Protein AF-A0A4Y2NT61-F1 (afdb_monomer)

Foldseek 3Di:
DDDDDDDDDPPPDPPPLPPPDLVVLVVLQVVVVVVVDDDLVVSLVCCCVPVVDDSVSSVVVVVVSVVVCVVVCVVVVVPPPDDPPDDDDDDDDDDDDDDDDDDDDPPPPPDVVNVVVVPPPPWQDDLVVVLVVLLVCQLVDDLLAAALVRSLVPDDVVRGDSVCSVVSLLVCQVVVQWADQDRGIHGLPHLPDDDDDPLLVVLLVVQVVCAPVAAHNVRSCVVSVDPDSSNVVSSVSVCVVVQQWGADPVVSGIHGPD

Mean predicted aligned error: 17.33 Å

Solvent-accessible surface area (backbone atoms only — not comparable to full-atom values): 15924 Å² total; per-residue (Å²): 136,86,84,81,82,79,75,81,82,81,78,78,69,77,79,74,71,79,78,76,56,65,66,60,55,53,52,51,51,54,55,34,49,76,67,77,58,70,43,71,68,55,52,52,52,47,46,31,73,77,67,70,45,56,72,70,62,45,62,67,52,48,56,60,50,53,48,50,36,54,74,68,40,58,54,60,78,61,52,83,79,58,88,75,75,77,79,83,77,89,78,86,84,89,81,92,76,88,76,82,82,72,84,78,70,78,72,75,82,77,43,71,66,60,61,56,61,70,54,66,67,73,65,60,63,56,70,68,57,53,49,52,53,54,49,48,55,42,62,74,38,56,84,68,30,40,36,68,66,60,50,41,70,68,50,55,69,88,57,37,60,58,85,49,49,66,61,48,48,52,51,34,34,77,69,64,44,34,46,69,61,72,77,22,37,34,44,50,86,61,64,73,86,66,73,94,45,77,64,39,53,53,51,52,52,56,28,54,77,38,40,92,75,27,42,42,53,68,57,52,47,68,74,66,60,59,97,45,70,38,59,53,52,41,36,50,44,52,38,37,75,69,59,48,35,47,69,43,83,89,77,51,26,34,28,50,66,122

Nearest PDB structures (foldseek):
  1dpu-assembly1_A  TM=8.020E-01  e=1.931E-01  Homo sapiens
  1z1d-assembly1_A  TM=8.198E-01  e=2.711E-01  Homo sapiens
  1m8l-assembly1_A  TM=2.506E-01  e=4.101E+00  unclassified
  5zc2-assembly1_A  TM=2.448E-01  e=3.090E+00  Acinetobacter baumannii

InterPro domains:
  IPR005818 Linker histone H1/H5, domain H15 [PF00538] (24-78)
  IPR036388 Winged helix-like DNA-binding domain superfamily [G3DSA:1.10.10.10] (22-101)
  IPR036390 Winged helix DNA-binding domain superfamily [SSF46785] (24-89)

pLDDT: mean 75.8, std 19.94, range [31.86, 98.0]

Sequence (258 aa):
MDQNFASPAVATLPLQRPAINGHVVVQAILHLQKLNGCSVNKLKKYLASQHGIDGQALDVAIKPIMKMAMDRNILKKLGHTVKVTECKKNGNASRKVNTSKGPKGIHKKNCPSARKLKKIKKMKGSELRYRNELLSHLNGGDPEGSTKHMIKSKMDKKFFNPNEVDKALEILMNNGKVLQCGRRFVSVENPTRLLPTRKANNLKDILKEKGSMGASYKELKSAIRPKDEASLRGHLVYLYQLEFLTQRVADLRFYTLQ

Secondary structure (DSSP, 8-state):
---------------------HHHHHHHHHHHHHTT---HHHHHHHHHHHH---HHHHHHHHHHHHHHHHHTTHHHHHTTS------------------------GGGSS-HHHHHHTTS-PPSS-HHHHHHHHHHHHHTS-TT-EEHHHHHHHS-TTT--GGGHHHHHHHHHHTTSEEEETTEEEESSS-------HHHHHHHHHHHHHGGG-B-HHHHHHHH--SSHHHHHHHHHHHHHTTSEEE-TTT--EEE--

Radius of gyration: 27.78 Å; Cα contacts (8 Å, |Δi|>4): 213; chains: 1; bounding box: 75×77×87 Å

Structure (mmCIF, N/CA/C/O backbone):
data_AF-A0A4Y2NT61-F1
#
_entry.id   AF-A0A4Y2NT61-F1
#
loop_
_atom_site.group_PDB
_atom_site.id
_atom_site.type_symbol
_atom_site.label_atom_id
_atom_site.label_alt_id
_atom_site.label_comp_id
_atom_site.label_asym_id
_atom_site.label_entity_id
_atom_site.label_seq_id
_atom_site.pdbx_PDB_ins_code
_atom_site.Cartn_x
_atom_site.Cartn_y
_atom_site.Cartn_z
_atom_site.occupancy
_atom_site.B_iso_or_equiv
_atom_site.auth_seq_id
_atom_site.auth_comp_id
_atom_site.auth_asym_id
_atom_site.auth_atom_id
_atom_site.pdbx_PDB_model_num
ATOM 1 N N . MET A 1 1 ? 25.060 58.069 61.662 1.00 53.06 1 MET A N 1
ATOM 2 C CA . MET A 1 1 ? 24.654 56.650 61.654 1.00 53.06 1 MET A CA 1
ATOM 3 C C . MET A 1 1 ? 24.220 56.328 60.241 1.00 53.06 1 MET A C 1
ATOM 5 O O . MET A 1 1 ? 23.283 56.944 59.748 1.00 53.06 1 MET A O 1
ATOM 9 N N . ASP A 1 2 ? 24.998 55.477 59.586 1.00 48.44 2 ASP A N 1
ATOM 10 C CA . ASP A 1 2 ? 25.038 55.282 58.139 1.00 48.44 2 ASP A CA 1
ATOM 11 C C . ASP A 1 2 ? 23.841 54.489 57.598 1.00 48.44 2 ASP A C 1
ATOM 13 O O . ASP A 1 2 ? 23.501 53.413 58.094 1.00 48.44 2 ASP A O 1
ATOM 17 N N . GLN A 1 3 ? 23.203 55.027 56.556 1.00 62.38 3 GLN A N 1
ATOM 18 C CA . GLN A 1 3 ? 22.183 54.338 55.768 1.00 62.38 3 GLN A CA 1
ATOM 19 C C . GLN A 1 3 ? 22.867 53.424 54.745 1.00 62.38 3 GLN A C 1
ATOM 21 O O . GLN A 1 3 ? 23.319 53.867 53.691 1.00 62.38 3 GLN A O 1
ATOM 26 N N . ASN A 1 4 ? 22.927 52.130 55.052 1.00 57.34 4 ASN A N 1
ATOM 27 C CA . ASN A 1 4 ? 23.403 51.113 54.121 1.00 57.34 4 ASN A CA 1
ATOM 28 C C . ASN A 1 4 ? 22.305 50.765 53.103 1.00 57.34 4 ASN A C 1
ATOM 30 O O . ASN A 1 4 ? 21.357 50.040 53.408 1.00 57.34 4 ASN A O 1
ATOM 34 N N . PHE A 1 5 ? 22.462 51.262 51.874 1.00 53.12 5 PHE A N 1
ATOM 35 C CA . PHE A 1 5 ? 21.745 50.788 50.691 1.00 53.12 5 PHE A CA 1
ATOM 36 C C . PHE A 1 5 ? 22.238 49.379 50.325 1.00 53.12 5 PHE A C 1
ATOM 38 O O . PHE A 1 5 ? 23.265 49.205 49.668 1.00 53.12 5 PHE A O 1
ATOM 45 N N . ALA A 1 6 ? 21.502 48.355 50.753 1.00 53.81 6 ALA A N 1
ATOM 46 C CA . ALA A 1 6 ? 21.703 46.993 50.276 1.00 53.81 6 ALA A CA 1
ATOM 47 C C . ALA A 1 6 ? 21.229 46.893 48.815 1.00 53.81 6 ALA A C 1
ATOM 49 O O . ALA A 1 6 ? 20.047 47.057 48.513 1.00 53.81 6 ALA A O 1
ATOM 50 N N . SER A 1 7 ? 22.175 46.656 47.904 1.00 54.94 7 SER A N 1
ATOM 51 C CA . SER A 1 7 ? 21.910 46.434 46.479 1.00 54.94 7 SER A CA 1
ATOM 52 C C . SER A 1 7 ? 21.091 45.154 46.248 1.00 54.94 7 SER A C 1
ATOM 54 O O . SER A 1 7 ? 21.242 44.188 47.001 1.00 54.94 7 SER A O 1
ATOM 56 N N . PRO A 1 8 ? 20.240 45.109 45.206 1.00 54.50 8 PRO A N 1
ATOM 57 C CA . PRO A 1 8 ? 19.359 43.978 44.961 1.00 54.50 8 PRO A CA 1
ATOM 58 C C . PRO A 1 8 ? 20.168 42.749 44.541 1.00 54.50 8 PRO A C 1
ATOM 60 O O . PRO A 1 8 ? 21.008 42.807 43.642 1.00 54.50 8 PRO A O 1
ATOM 63 N N . ALA A 1 9 ? 19.883 41.620 45.188 1.00 53.75 9 ALA A N 1
ATOM 64 C CA . ALA A 1 9 ? 20.391 40.320 44.792 1.00 53.75 9 ALA A CA 1
ATOM 65 C C . ALA A 1 9 ? 19.981 40.034 43.337 1.00 53.75 9 ALA A C 1
ATOM 67 O O . ALA A 1 9 ? 18.797 39.902 43.023 1.00 53.75 9 ALA A O 1
ATOM 68 N N . VAL A 1 10 ? 20.968 39.946 42.444 1.00 50.12 10 VAL A N 1
ATOM 69 C CA . VAL A 1 10 ? 20.779 39.487 41.067 1.00 50.12 10 VAL A CA 1
ATOM 70 C C . VAL A 1 10 ? 20.369 38.018 41.131 1.00 50.12 10 VAL A C 1
ATOM 72 O O . VAL A 1 10 ? 21.202 37.128 41.304 1.00 50.12 10 VAL A O 1
ATOM 75 N N . ALA A 1 11 ? 19.064 37.768 41.028 1.00 48.00 11 ALA A N 1
ATOM 76 C CA . ALA A 1 11 ? 18.511 36.436 40.869 1.00 48.00 11 ALA A CA 1
ATOM 77 C C . ALA A 1 11 ? 19.036 35.850 39.551 1.00 48.00 11 ALA A C 1
ATOM 79 O O . ALA A 1 11 ? 18.562 36.175 38.462 1.00 48.00 11 ALA A O 1
ATOM 80 N N . THR A 1 12 ? 20.049 34.993 39.645 1.00 47.88 12 THR A N 1
ATOM 81 C CA . THR A 1 12 ? 20.491 34.147 38.538 1.00 47.88 12 THR A CA 1
ATOM 82 C C . THR A 1 12 ? 19.394 33.119 38.285 1.00 47.88 12 THR A C 1
ATOM 84 O O . THR A 1 12 ? 19.364 32.043 38.877 1.00 47.88 12 THR A O 1
ATOM 87 N N . LEU A 1 13 ? 18.443 33.484 37.420 1.00 43.81 13 LEU A N 1
ATOM 88 C CA . LEU A 1 13 ? 17.476 32.551 36.853 1.00 43.81 13 LEU A CA 1
ATOM 89 C C . LEU A 1 13 ? 18.260 31.361 36.280 1.00 43.81 13 LEU A C 1
ATOM 91 O O . LEU A 1 13 ? 19.188 31.586 35.494 1.00 43.81 13 LEU A O 1
ATOM 95 N N . PRO A 1 14 ? 17.939 30.108 36.656 1.00 45.78 14 PRO A N 1
ATOM 96 C CA . PRO A 1 14 ? 18.579 28.954 36.050 1.00 45.78 14 PRO A CA 1
ATOM 97 C C . PRO A 1 14 ? 18.349 29.056 34.548 1.00 45.78 14 PRO A C 1
ATOM 99 O O . PRO A 1 14 ? 17.204 29.065 34.098 1.00 45.78 14 PRO A O 1
ATOM 102 N N . LEU A 1 15 ? 19.445 29.195 33.794 1.00 47.06 15 LEU A N 1
ATOM 103 C CA . LEU A 1 15 ? 19.442 29.296 32.342 1.00 47.06 15 LEU A CA 1
ATOM 104 C C . LEU A 1 15 ? 18.662 28.094 31.807 1.00 47.06 15 LEU A C 1
ATOM 106 O O . LEU A 1 15 ? 19.162 26.965 31.800 1.00 47.06 15 LEU A O 1
ATOM 110 N N . GLN A 1 16 ? 17.398 28.332 31.462 1.00 49.56 16 GLN A N 1
ATOM 111 C CA . GLN A 1 16 ? 16.455 27.304 31.069 1.00 49.56 16 GLN A CA 1
ATOM 112 C C . GLN A 1 16 ? 16.981 26.760 29.746 1.00 49.56 16 GLN A C 1
ATOM 114 O O . GLN A 1 16 ? 16.853 27.398 28.703 1.00 49.56 16 GLN A O 1
ATOM 119 N N . ARG A 1 17 ? 17.700 25.631 29.807 1.00 52.44 17 ARG A N 1
ATOM 120 C CA . ARG A 1 17 ? 18.291 25.025 28.615 1.00 52.44 17 ARG A CA 1
ATOM 121 C C . ARG A 1 17 ? 17.144 24.804 27.635 1.00 52.44 17 ARG A C 1
ATOM 123 O O . ARG A 1 17 ? 16.203 24.102 28.013 1.00 52.44 17 ARG A O 1
ATOM 130 N N . PRO A 1 18 ? 17.183 25.387 26.425 1.00 56.19 18 PRO A N 1
ATOM 131 C CA . PRO A 1 18 ? 16.130 25.167 25.453 1.00 56.19 18 PRO A CA 1
ATOM 132 C C . PRO A 1 18 ? 16.019 23.660 25.239 1.00 56.19 18 PRO A C 1
ATOM 134 O O . PRO A 1 18 ? 16.966 23.003 24.800 1.00 56.19 18 PRO A O 1
ATOM 137 N N . ALA A 1 19 ? 14.882 23.095 25.644 1.00 60.25 19 ALA A N 1
ATOM 138 C CA . ALA A 1 19 ? 14.598 21.688 25.457 1.00 60.25 19 ALA A CA 1
ATOM 139 C C . ALA A 1 19 ? 14.403 21.476 23.956 1.00 60.25 19 ALA A C 1
ATOM 141 O O . ALA A 1 19 ? 13.328 21.712 23.406 1.00 60.25 19 ALA A O 1
ATOM 142 N N . ILE A 1 20 ? 15.481 21.099 23.269 1.00 65.69 20 ILE A N 1
ATOM 143 C CA . ILE A 1 20 ? 15.435 20.804 21.842 1.00 65.69 20 ILE A CA 1
ATOM 144 C C . ILE A 1 20 ? 14.533 19.585 21.678 1.00 65.69 20 ILE A C 1
ATOM 146 O O . ILE A 1 20 ? 14.900 18.463 22.033 1.00 65.69 20 ILE A O 1
ATOM 150 N N . ASN A 1 21 ? 13.330 19.816 21.155 1.00 74.44 21 ASN A N 1
ATOM 151 C CA . ASN A 1 21 ? 12.381 18.754 20.882 1.00 74.44 21 ASN A CA 1
ATOM 152 C C . ASN A 1 21 ? 13.001 17.792 19.857 1.00 74.44 21 ASN A C 1
ATOM 154 O O . ASN A 1 21 ? 13.226 18.156 18.700 1.00 74.44 21 ASN A O 1
ATOM 158 N N . GLY A 1 22 ? 13.275 16.555 20.282 1.00 67.50 22 GLY A N 1
ATOM 159 C CA . GLY A 1 22 ? 13.883 15.532 19.432 1.00 67.50 22 GLY A CA 1
ATOM 160 C C . GLY A 1 22 ? 13.115 15.299 18.125 1.00 67.50 22 GLY A C 1
ATOM 161 O O . GLY A 1 22 ? 13.735 14.989 17.110 1.00 67.50 22 GLY A O 1
ATOM 162 N N . HIS A 1 23 ? 11.797 15.533 18.113 1.00 70.06 23 HIS A N 1
ATOM 163 C CA . HIS A 1 23 ? 10.962 15.453 16.914 1.00 70.06 23 HIS A CA 1
ATOM 164 C C . HIS A 1 23 ? 11.382 16.464 15.834 1.00 70.06 23 HIS A C 1
ATOM 166 O O . HIS A 1 23 ? 11.524 16.100 14.667 1.00 70.06 23 HIS A O 1
ATOM 172 N N . VAL A 1 24 ? 11.659 17.714 16.224 1.00 71.56 24 VAL A N 1
ATOM 173 C CA . VAL A 1 24 ? 12.092 18.785 15.307 1.00 71.56 24 VAL A CA 1
ATOM 174 C C . VAL A 1 24 ? 13.420 18.417 14.646 1.00 71.56 24 VAL A C 1
ATOM 176 O O . VAL A 1 24 ? 13.603 18.596 13.442 1.00 71.56 24 VAL A O 1
ATOM 179 N N . VAL A 1 25 ? 14.336 17.818 15.410 1.00 69.31 25 VAL A N 1
ATOM 180 C CA . VAL A 1 25 ? 15.644 17.407 14.888 1.00 69.31 25 VAL A CA 1
ATOM 181 C C . VAL A 1 25 ? 15.518 16.229 13.921 1.00 69.31 25 VAL A C 1
ATOM 183 O O . VAL A 1 25 ? 16.159 16.232 12.870 1.00 69.31 25 VAL A O 1
ATOM 186 N N . VAL A 1 26 ? 14.666 15.243 14.218 1.00 72.00 26 VAL A N 1
ATOM 187 C CA . VAL A 1 26 ? 14.397 14.119 13.304 1.00 72.00 26 VAL A CA 1
ATOM 188 C C . VAL A 1 26 ? 13.763 14.611 11.999 1.00 72.00 26 VAL A C 1
ATOM 190 O O . VAL A 1 26 ? 14.198 14.211 10.917 1.00 72.00 26 VAL A O 1
ATOM 193 N N . GLN A 1 27 ? 12.799 15.530 12.078 1.00 76.75 27 GLN A N 1
ATOM 194 C CA . GLN A 1 27 ? 12.153 16.127 10.909 1.00 76.75 27 GLN A CA 1
ATOM 195 C C . GLN A 1 27 ? 13.151 16.914 10.041 1.00 76.75 27 GLN A C 1
ATOM 197 O O . GLN A 1 27 ? 13.150 16.770 8.817 1.00 76.75 27 GLN A O 1
ATOM 202 N N . ALA A 1 28 ? 14.062 17.672 10.659 1.00 70.44 28 ALA A N 1
ATOM 203 C CA . ALA A 1 28 ? 15.128 18.386 9.958 1.00 70.44 28 ALA A CA 1
ATOM 204 C C . ALA A 1 28 ? 16.127 17.439 9.266 1.00 70.44 28 ALA A C 1
ATOM 206 O O . ALA A 1 28 ? 16.540 17.694 8.132 1.00 70.44 28 ALA A O 1
ATOM 207 N N . ILE A 1 29 ? 16.483 16.316 9.905 1.00 70.62 29 ILE A N 1
ATOM 208 C CA . ILE A 1 29 ? 17.337 15.280 9.301 1.00 70.62 29 ILE A CA 1
ATOM 209 C C . ILE A 1 29 ? 16.659 14.687 8.058 1.00 70.62 29 ILE A C 1
ATOM 211 O O . ILE A 1 29 ? 17.294 14.601 7.005 1.00 70.62 29 ILE A O 1
ATOM 215 N N . LEU A 1 30 ? 15.370 14.341 8.141 1.00 73.56 30 LEU A N 1
ATOM 216 C CA . LEU A 1 30 ? 14.606 13.828 6.997 1.00 73.56 30 LEU A CA 1
ATOM 217 C C . LEU A 1 30 ? 14.520 14.856 5.860 1.00 73.56 30 LEU A C 1
ATOM 219 O O . LEU A 1 30 ? 14.685 14.505 4.689 1.00 73.56 30 LEU A O 1
ATOM 223 N N . HIS A 1 31 ? 14.306 16.130 6.192 1.00 71.00 31 HIS A N 1
ATOM 224 C CA . HIS A 1 31 ? 14.244 17.214 5.214 1.00 71.00 31 HIS A CA 1
ATOM 225 C C . HIS A 1 31 ? 15.575 17.391 4.461 1.00 71.00 31 HIS A C 1
ATOM 227 O O . HIS A 1 31 ? 15.599 17.457 3.235 1.00 71.00 31 HIS A O 1
ATOM 233 N N . LEU A 1 32 ? 16.708 17.385 5.165 1.00 66.50 32 LEU A N 1
ATOM 234 C CA . LEU A 1 32 ? 18.031 17.564 4.550 1.00 66.50 32 LEU A CA 1
ATOM 235 C C . LEU A 1 32 ? 18.526 16.338 3.783 1.00 66.50 32 LEU A C 1
ATOM 237 O O . LEU A 1 32 ? 19.313 16.470 2.844 1.00 66.50 32 LEU A O 1
ATOM 241 N N . GLN A 1 33 ? 18.061 15.145 4.146 1.00 65.38 33 GLN A N 1
ATOM 242 C CA . GLN A 1 33 ? 18.321 13.931 3.376 1.00 65.38 33 GLN A CA 1
ATOM 243 C C . GLN A 1 33 ? 17.589 13.932 2.031 1.00 65.38 33 GLN A C 1
ATOM 245 O O . GLN A 1 33 ? 18.189 13.530 1.036 1.00 65.38 33 GLN A O 1
ATOM 250 N N . LYS A 1 34 ? 16.356 14.463 1.959 1.00 69.50 34 LYS A N 1
ATOM 251 C CA . LYS A 1 34 ? 15.656 14.692 0.676 1.00 69.50 34 LYS A CA 1
ATOM 252 C C . LYS A 1 34 ? 16.440 15.622 -0.259 1.00 69.50 34 LYS A C 1
ATOM 254 O O . LYS A 1 34 ? 16.324 15.502 -1.473 1.00 69.50 34 LYS A O 1
ATOM 259 N N . LEU A 1 35 ? 17.278 16.498 0.299 1.00 57.00 35 LEU A N 1
ATOM 260 C CA . LEU A 1 35 ? 18.144 17.426 -0.436 1.00 57.00 35 LEU A CA 1
ATOM 261 C C . LEU A 1 35 ? 19.516 16.824 -0.819 1.00 57.00 35 LEU A C 1
ATOM 263 O O . LEU A 1 35 ? 20.432 17.564 -1.175 1.00 57.00 35 LEU A O 1
ATOM 267 N N . ASN A 1 36 ? 19.676 15.492 -0.759 1.00 56.62 36 ASN A N 1
ATOM 268 C CA . ASN A 1 36 ? 20.867 14.740 -1.193 1.00 56.62 36 ASN A CA 1
ATOM 269 C C . ASN A 1 36 ? 22.202 15.190 -0.562 1.00 56.62 36 ASN A C 1
ATOM 271 O O . ASN A 1 36 ? 23.273 14.988 -1.134 1.00 56.62 36 ASN A O 1
ATOM 275 N N . GLY A 1 37 ? 22.180 15.776 0.637 1.00 55.00 37 GLY A N 1
ATOM 276 C CA . GLY A 1 37 ? 23.406 16.258 1.266 1.00 55.00 37 GLY A CA 1
ATOM 277 C C . GLY A 1 37 ? 23.213 16.685 2.708 1.00 55.00 37 GLY A C 1
ATOM 278 O O . GLY A 1 37 ? 23.288 17.874 3.014 1.00 55.00 37 GLY A O 1
ATOM 279 N N . CYS A 1 38 ? 23.008 15.722 3.605 1.00 66.06 38 CYS A N 1
ATOM 280 C CA . CYS A 1 38 ? 22.966 15.992 5.038 1.00 66.06 38 CYS A CA 1
ATOM 281 C C . CYS A 1 38 ? 24.395 16.065 5.601 1.00 66.06 38 CYS A C 1
ATOM 283 O O . CYS A 1 38 ? 24.907 15.096 6.157 1.00 66.06 38 CYS A O 1
ATOM 285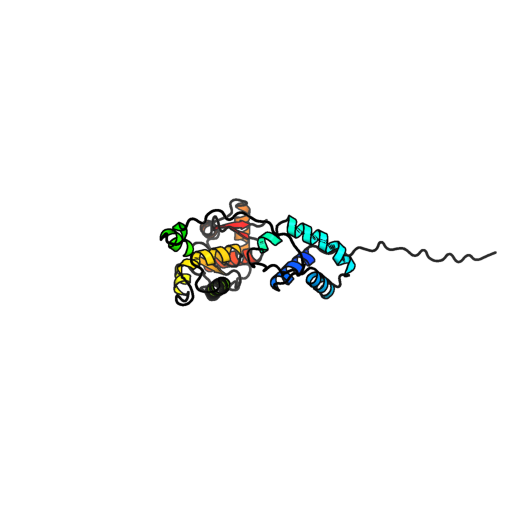 N N . SER A 1 39 ? 25.062 17.211 5.441 1.00 77.31 39 SER A N 1
ATOM 286 C CA . SER A 1 39 ? 26.241 17.522 6.255 1.00 77.31 39 SER A CA 1
ATOM 287 C C . SER A 1 39 ? 25.799 18.135 7.583 1.00 77.31 39 SER A C 1
ATOM 289 O O . SER A 1 39 ? 24.815 18.875 7.638 1.00 77.31 39 SER A O 1
ATOM 291 N N . VAL A 1 40 ? 26.549 17.867 8.654 1.00 74.44 40 VAL A N 1
ATOM 292 C CA . VAL A 1 40 ? 26.298 18.438 9.989 1.00 74.44 40 VAL A CA 1
ATOM 293 C C . VAL A 1 40 ? 26.190 19.964 9.929 1.00 74.44 40 VAL A C 1
ATOM 295 O O . VAL A 1 40 ? 25.307 20.549 10.545 1.00 74.44 40 VAL A O 1
ATOM 298 N N . ASN A 1 41 ? 27.015 20.609 9.101 1.00 80.94 41 ASN A N 1
ATOM 299 C CA . ASN A 1 41 ? 27.005 22.063 8.936 1.00 80.94 41 ASN A CA 1
ATOM 300 C C . ASN A 1 41 ? 25.721 22.577 8.266 1.00 80.94 41 ASN A C 1
ATOM 302 O O . ASN A 1 41 ? 25.232 23.643 8.631 1.00 80.94 41 ASN A O 1
ATOM 306 N N . LYS A 1 42 ? 25.149 21.832 7.309 1.00 80.81 42 LYS A N 1
ATOM 307 C CA . LYS A 1 42 ? 23.862 22.189 6.689 1.00 80.81 42 LYS A CA 1
ATOM 308 C C . LYS A 1 42 ? 22.696 21.996 7.661 1.00 80.81 42 LYS A C 1
ATOM 310 O O . LYS A 1 42 ? 21.806 22.837 7.685 1.00 80.81 42 LYS A O 1
ATOM 315 N N . LEU A 1 43 ? 22.739 20.954 8.498 1.00 79.31 43 LEU A N 1
ATOM 316 C CA . LEU A 1 43 ? 21.754 20.735 9.565 1.00 79.31 43 LEU A CA 1
ATOM 317 C C . LEU A 1 43 ? 21.789 21.837 10.619 1.00 79.31 43 LEU A C 1
ATOM 319 O O . LEU A 1 43 ? 20.740 22.385 10.944 1.00 79.31 43 LEU A O 1
ATOM 323 N N . LYS A 1 44 ? 22.984 22.218 11.079 1.00 82.50 44 LYS A N 1
ATOM 324 C CA . LYS A 1 44 ? 23.170 23.346 12.001 1.00 82.50 44 LYS A CA 1
ATOM 325 C C . LYS A 1 44 ? 22.581 24.635 11.433 1.00 82.50 44 LYS A C 1
ATOM 327 O O . LYS A 1 44 ? 21.761 25.262 12.088 1.00 82.50 44 LYS A O 1
ATOM 332 N N . LYS A 1 45 ? 22.936 24.986 10.188 1.00 84.12 45 LYS A N 1
ATOM 333 C CA . LYS A 1 45 ? 22.405 26.184 9.516 1.00 84.12 45 LYS A CA 1
ATOM 334 C C . LYS A 1 45 ? 20.885 26.143 9.370 1.00 84.12 45 LYS A C 1
ATOM 336 O O . LYS A 1 45 ? 20.238 27.145 9.641 1.00 84.12 45 LYS A O 1
ATOM 341 N N . TYR A 1 46 ? 20.320 24.999 8.980 1.00 81.88 46 TYR A N 1
ATOM 342 C CA . TYR A 1 46 ? 18.873 24.841 8.840 1.00 81.88 46 TYR A CA 1
ATOM 343 C C . TYR A 1 46 ? 18.159 25.037 10.179 1.00 81.88 46 TYR A C 1
ATOM 345 O O . TYR A 1 46 ? 17.269 25.875 10.265 1.00 81.88 46 TYR A O 1
ATOM 353 N N . LEU A 1 47 ? 18.593 24.337 11.231 1.00 81.31 47 LEU A N 1
AT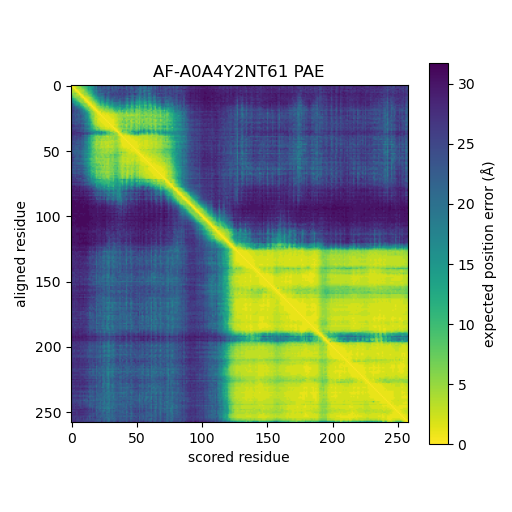OM 354 C CA . LEU A 1 47 ? 17.980 24.427 12.557 1.00 81.31 47 LEU A CA 1
ATOM 355 C C . LEU A 1 47 ? 18.120 25.823 13.174 1.00 81.31 47 LEU A C 1
ATOM 357 O O . LEU A 1 47 ? 17.151 26.336 13.727 1.00 81.31 47 LEU A O 1
ATOM 361 N N . ALA A 1 48 ? 19.281 26.462 13.015 1.00 83.50 48 ALA A N 1
ATOM 362 C CA . ALA A 1 48 ? 19.476 27.845 13.435 1.00 83.50 48 ALA A CA 1
ATOM 363 C C . ALA A 1 48 ? 18.545 28.801 12.667 1.00 83.50 48 ALA A C 1
ATOM 365 O O . ALA A 1 48 ? 17.883 29.632 13.276 1.00 83.50 48 ALA A O 1
ATOM 366 N N . SER A 1 49 ? 18.429 28.644 11.341 1.00 83.75 49 SER A N 1
ATOM 367 C CA . SER A 1 49 ? 17.599 29.524 10.503 1.00 83.75 49 SER A CA 1
ATOM 368 C C . SER A 1 49 ? 16.090 29.340 10.690 1.00 83.75 49 SER A C 1
ATOM 370 O O . SER A 1 49 ? 15.351 30.311 10.606 1.00 83.75 49 SER A O 1
ATOM 372 N N . GLN A 1 50 ? 15.623 28.107 10.911 1.00 81.25 50 GLN A N 1
ATOM 373 C CA . GLN A 1 50 ? 14.192 27.777 10.948 1.00 81.25 50 GLN A CA 1
ATOM 374 C C . GLN A 1 50 ? 13.610 27.810 12.357 1.00 81.25 50 GLN A C 1
ATOM 376 O O . GLN A 1 50 ? 12.419 28.049 12.524 1.00 81.25 50 GLN A O 1
ATOM 381 N N . HIS A 1 51 ? 14.434 27.538 13.367 1.00 79.19 51 HIS A N 1
ATOM 382 C CA . HIS A 1 51 ? 13.972 27.389 14.745 1.00 79.19 51 HIS A CA 1
ATOM 383 C C . HIS A 1 51 ? 14.669 28.345 15.713 1.00 79.19 51 HIS A C 1
ATOM 385 O O . HIS A 1 51 ? 14.419 28.263 16.911 1.00 79.19 51 HIS A O 1
ATOM 391 N N . GLY A 1 52 ? 15.549 29.227 15.221 1.00 83.94 52 GLY A N 1
ATOM 392 C CA . GLY A 1 52 ? 16.254 30.207 16.050 1.00 83.94 52 GLY A CA 1
ATOM 393 C C . GLY A 1 52 ? 17.151 29.579 17.119 1.00 83.94 52 GLY A C 1
ATOM 394 O O . GLY A 1 52 ? 17.439 30.220 18.124 1.00 83.94 52 GLY A O 1
ATOM 395 N N . ILE A 1 53 ? 17.554 28.313 16.950 1.00 82.00 53 ILE A N 1
ATOM 396 C CA . ILE A 1 53 ? 18.354 27.610 17.957 1.00 82.00 53 ILE A CA 1
ATOM 397 C C . ILE A 1 53 ? 19.801 28.090 17.857 1.00 82.00 53 ILE A C 1
ATOM 399 O O . ILE A 1 53 ? 20.394 28.073 16.776 1.00 82.00 53 ILE A O 1
ATOM 403 N N . ASP A 1 54 ? 20.372 28.464 19.000 1.00 85.06 54 ASP A N 1
ATOM 404 C CA . ASP A 1 54 ? 21.771 28.857 19.103 1.00 85.06 54 ASP A CA 1
ATOM 405 C C . ASP A 1 54 ? 22.725 27.765 18.575 1.00 85.06 54 ASP A C 1
ATOM 407 O O . ASP A 1 54 ? 22.555 26.562 18.809 1.00 85.06 54 ASP A O 1
ATOM 411 N N . GLY A 1 55 ? 23.758 28.203 17.853 1.00 80.69 55 GLY A N 1
ATOM 412 C CA . GLY A 1 55 ? 24.732 27.317 17.223 1.00 80.69 55 GLY A CA 1
ATOM 413 C C . GLY A 1 55 ? 25.529 26.491 18.234 1.00 80.69 55 GLY A C 1
ATOM 414 O O . GLY A 1 55 ? 25.800 25.320 17.970 1.00 80.69 55 GLY A O 1
ATOM 415 N N . GLN A 1 56 ? 25.863 27.048 19.403 1.00 81.31 56 GLN A N 1
ATOM 416 C CA . GLN A 1 56 ? 26.601 26.314 20.436 1.00 81.31 56 GLN A CA 1
ATOM 417 C C . GLN A 1 56 ? 25.711 25.271 21.119 1.00 81.31 56 GLN A C 1
ATOM 419 O O . GLN A 1 56 ? 26.147 24.140 21.346 1.00 81.31 56 GLN A O 1
ATOM 424 N N . ALA A 1 57 ? 24.439 25.598 21.369 1.00 80.25 57 ALA A N 1
ATOM 425 C CA . ALA A 1 57 ? 23.457 24.635 21.871 1.00 80.25 57 ALA A CA 1
ATOM 426 C C . ALA A 1 57 ? 23.260 23.450 20.902 1.00 80.25 57 ALA A C 1
ATOM 428 O O . ALA A 1 57 ? 23.172 22.291 21.327 1.00 80.25 57 ALA A O 1
ATOM 429 N N . LEU A 1 58 ? 23.258 23.716 19.591 1.00 81.00 58 LEU A N 1
ATOM 430 C CA . LEU A 1 58 ? 23.194 22.681 18.557 1.00 81.00 58 LEU A CA 1
ATOM 431 C C . LEU A 1 58 ? 24.424 21.766 18.559 1.00 81.00 58 LEU A C 1
ATOM 433 O O . LEU A 1 58 ? 24.276 20.562 18.354 1.00 81.00 58 LEU A O 1
ATOM 437 N N . ASP A 1 59 ? 25.623 22.281 18.821 1.00 79.81 59 ASP A N 1
ATOM 438 C CA . ASP A 1 59 ? 26.853 21.477 18.837 1.00 79.81 59 ASP A CA 1
ATOM 439 C C . ASP A 1 59 ? 26.840 20.408 19.933 1.00 79.81 59 ASP A C 1
ATOM 441 O O . ASP A 1 59 ? 27.254 19.266 19.699 1.00 79.81 59 ASP A O 1
ATOM 445 N N . VAL A 1 60 ? 26.286 20.751 21.096 1.00 80.50 60 VAL A N 1
ATOM 446 C CA . VAL A 1 60 ? 26.135 19.825 22.223 1.00 80.50 60 VAL A CA 1
ATOM 447 C C . VAL A 1 60 ? 25.033 18.796 21.950 1.00 80.50 60 VAL A C 1
ATOM 449 O O . VAL A 1 60 ? 25.199 17.618 22.270 1.00 80.50 60 VAL A O 1
ATOM 452 N N . ALA A 1 61 ? 23.929 19.201 21.316 1.00 76.38 61 ALA A N 1
ATOM 453 C CA . ALA A 1 61 ? 22.760 18.344 21.105 1.00 76.38 61 ALA A CA 1
ATOM 454 C C . ALA A 1 61 ? 22.851 17.433 19.866 1.00 76.38 61 ALA A C 1
ATOM 456 O O . ALA A 1 61 ? 22.371 16.297 19.890 1.00 76.38 61 ALA A O 1
ATOM 457 N N . ILE A 1 62 ? 23.485 17.882 18.779 1.00 78.25 62 ILE A N 1
ATOM 458 C CA . ILE A 1 62 ? 23.541 17.134 17.512 1.00 78.25 62 ILE A CA 1
ATOM 459 C C . ILE A 1 62 ? 24.348 15.843 17.658 1.00 78.25 62 ILE A C 1
ATOM 461 O O . ILE A 1 62 ? 23.974 14.821 17.080 1.00 78.25 62 ILE A O 1
ATOM 465 N N . LYS A 1 63 ? 25.439 15.853 18.432 1.00 78.06 63 LYS A N 1
ATOM 466 C CA . LYS A 1 63 ? 26.327 14.688 18.566 1.00 78.06 63 LYS A CA 1
ATOM 467 C C . LYS A 1 63 ? 25.615 13.478 19.210 1.00 78.06 63 LYS A C 1
ATOM 469 O O . LYS A 1 63 ? 25.652 12.406 18.600 1.00 78.06 63 LYS A O 1
ATOM 474 N N . PRO A 1 64 ? 24.910 13.608 20.354 1.00 76.62 64 PRO A N 1
ATOM 475 C CA . PRO A 1 64 ? 24.062 12.542 20.895 1.00 76.62 64 PRO A CA 1
ATOM 476 C C . PRO A 1 64 ? 22.953 12.092 19.938 1.00 76.62 64 PRO A C 1
ATOM 478 O O . PRO A 1 64 ? 22.702 10.896 19.821 1.00 76.62 64 PRO A O 1
ATOM 481 N N . ILE A 1 65 ? 22.309 13.019 19.220 1.00 71.31 65 ILE A N 1
ATOM 482 C CA . ILE A 1 65 ? 21.190 12.695 18.320 1.00 71.31 65 ILE A CA 1
ATOM 483 C C . ILE A 1 65 ? 21.665 11.911 17.095 1.00 71.31 65 ILE A C 1
ATOM 485 O O . ILE A 1 65 ? 21.065 10.894 16.747 1.00 71.31 65 ILE A O 1
ATOM 489 N N . MET A 1 66 ? 22.775 12.318 16.472 1.00 72.75 66 MET A N 1
ATOM 490 C CA . MET A 1 66 ? 23.402 11.548 15.395 1.00 72.75 66 MET A CA 1
ATOM 491 C C . MET A 1 66 ? 23.827 10.165 15.877 1.00 72.75 66 MET A C 1
ATOM 493 O O . MET A 1 66 ? 23.613 9.188 15.162 1.00 72.75 66 MET A O 1
ATOM 497 N N . LYS A 1 67 ? 24.397 10.073 17.086 1.00 77.12 67 LYS A N 1
ATOM 498 C CA . LYS A 1 67 ? 24.766 8.792 17.693 1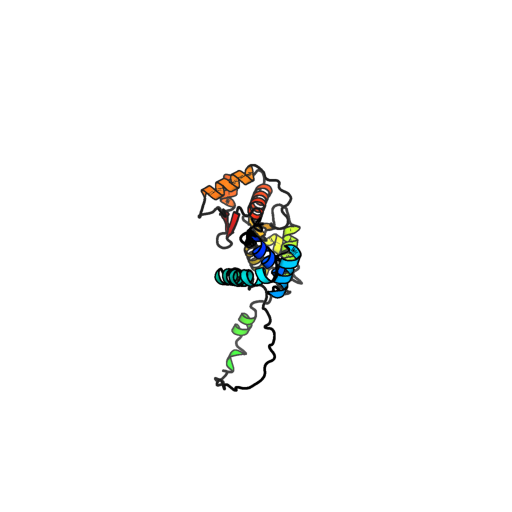.00 77.12 67 LYS A CA 1
ATOM 499 C C . LYS A 1 67 ? 23.539 7.894 17.869 1.00 77.12 67 LYS A C 1
ATOM 501 O O . LYS A 1 67 ? 23.534 6.792 17.340 1.00 77.12 67 LYS A O 1
ATOM 506 N N . MET A 1 68 ? 22.459 8.394 18.472 1.00 70.12 68 MET A N 1
ATOM 507 C CA . MET A 1 68 ? 21.204 7.644 18.609 1.00 70.12 68 MET A CA 1
ATOM 508 C C . MET A 1 68 ? 20.607 7.230 17.257 1.00 70.12 68 MET A C 1
ATOM 510 O O . MET A 1 68 ? 20.100 6.118 17.126 1.00 70.12 68 MET A O 1
ATOM 514 N N . ALA A 1 69 ? 20.667 8.092 16.238 1.00 67.75 69 ALA A N 1
ATOM 515 C CA . ALA A 1 69 ? 20.172 7.781 14.897 1.00 67.75 69 ALA A CA 1
ATOM 516 C C . ALA A 1 69 ? 21.008 6.696 14.188 1.00 67.75 69 ALA A C 1
ATOM 518 O O . ALA A 1 69 ? 20.456 5.877 13.444 1.00 67.75 69 ALA A O 1
ATOM 519 N N . MET A 1 70 ? 22.324 6.672 14.426 1.00 68.75 70 MET A N 1
ATOM 520 C CA . MET A 1 70 ? 23.220 5.604 13.974 1.00 68.75 70 MET A CA 1
ATOM 521 C C . MET A 1 70 ? 22.960 4.297 14.733 1.00 68.75 70 MET A C 1
ATOM 523 O O . MET A 1 70 ? 22.750 3.268 14.091 1.00 68.75 70 MET A O 1
ATOM 527 N N . ASP A 1 71 ? 22.899 4.350 16.067 1.00 68.50 71 ASP A N 1
ATOM 528 C CA . ASP A 1 71 ? 22.711 3.190 16.951 1.00 68.50 71 ASP A CA 1
ATOM 529 C C . ASP A 1 71 ? 21.363 2.498 16.697 1.00 68.50 71 ASP A C 1
ATOM 531 O O . ASP A 1 71 ? 21.283 1.274 16.609 1.00 68.50 71 ASP A O 1
ATOM 535 N N . ARG A 1 72 ? 20.298 3.276 16.463 1.00 72.06 72 ARG A N 1
ATOM 536 C CA . ARG A 1 72 ? 18.961 2.760 16.117 1.00 72.06 72 ARG A CA 1
ATOM 537 C C . ARG A 1 72 ? 18.838 2.285 14.661 1.00 72.06 72 ARG A C 1
ATOM 539 O O . ARG A 1 72 ? 17.736 1.976 14.216 1.00 72.06 72 ARG A O 1
ATOM 546 N N . ASN A 1 73 ? 19.935 2.241 13.892 1.00 64.81 73 ASN A N 1
ATOM 547 C CA . ASN A 1 73 ? 19.965 1.890 12.464 1.00 64.81 73 ASN A CA 1
ATOM 548 C C . ASN A 1 73 ? 18.983 2.704 11.589 1.00 64.81 73 ASN A C 1
ATOM 550 O O . ASN A 1 73 ? 18.692 2.302 10.458 1.00 64.81 73 ASN A O 1
ATOM 554 N N . ILE A 1 74 ? 18.512 3.867 12.059 1.00 60.84 74 ILE A N 1
ATOM 555 C CA . ILE A 1 74 ? 17.612 4.753 11.303 1.00 60.84 74 ILE A CA 1
ATOM 556 C C . ILE A 1 74 ? 18.323 5.182 10.017 1.00 60.84 74 ILE A C 1
ATOM 558 O O . ILE A 1 74 ? 17.756 5.113 8.933 1.00 60.84 74 ILE A O 1
ATOM 562 N N . LEU A 1 75 ? 19.621 5.486 10.114 1.00 59.81 75 LEU A N 1
ATOM 563 C CA . LEU A 1 75 ? 20.454 5.819 8.959 1.00 59.81 75 LEU A CA 1
ATOM 564 C C . LEU A 1 75 ? 20.785 4.610 8.062 1.00 59.81 75 LEU A C 1
ATOM 566 O O . LEU A 1 75 ? 20.950 4.788 6.858 1.00 59.81 75 LEU A O 1
ATOM 570 N N . LYS A 1 76 ? 20.832 3.375 8.591 1.00 54.31 76 LYS A N 1
ATOM 571 C CA . LYS A 1 76 ? 21.097 2.174 7.771 1.00 54.31 76 LYS A CA 1
ATOM 572 C C . LYS A 1 76 ? 19.904 1.767 6.914 1.00 54.31 76 LYS A C 1
ATOM 574 O O . LYS A 1 76 ? 20.104 1.377 5.768 1.00 54.31 76 LYS A O 1
ATOM 579 N N . LYS A 1 77 ? 18.671 1.923 7.410 1.00 51.31 77 LYS A N 1
ATOM 580 C CA . LYS A 1 77 ? 17.463 1.719 6.587 1.00 51.31 77 LYS A CA 1
ATOM 581 C C . LYS A 1 77 ? 17.335 2.752 5.456 1.00 51.31 77 LYS A C 1
ATOM 583 O O . LYS A 1 77 ? 16.645 2.496 4.478 1.00 51.31 77 LYS A O 1
ATOM 588 N N . LEU A 1 78 ? 18.054 3.871 5.553 1.00 49.09 78 LEU A N 1
ATOM 589 C CA . LEU A 1 78 ? 18.083 4.954 4.564 1.00 49.09 78 LEU A CA 1
ATOM 590 C C . LEU A 1 78 ? 19.293 4.879 3.604 1.00 49.09 78 LEU A C 1
ATOM 592 O O . LEU A 1 78 ? 19.325 5.571 2.588 1.00 49.09 78 LEU A O 1
ATOM 596 N N . GLY A 1 79 ? 20.282 4.022 3.890 1.00 43.22 79 GLY A N 1
ATOM 597 C CA . GLY A 1 79 ? 21.537 3.893 3.135 1.00 43.22 79 GLY A CA 1
ATOM 598 C C . GLY A 1 79 ? 21.485 2.993 1.894 1.00 43.22 79 GLY A C 1
ATOM 599 O O . GLY A 1 79 ? 22.475 2.904 1.172 1.00 43.22 79 GLY A O 1
ATOM 600 N N . HIS A 1 80 ? 20.359 2.335 1.600 1.00 40.75 80 HIS A N 1
ATOM 601 C CA . HIS A 1 80 ? 20.252 1.482 0.408 1.00 40.75 80 HIS A CA 1
ATOM 602 C C . HIS A 1 80 ? 19.977 2.245 -0.898 1.00 40.75 80 HIS A C 1
ATOM 604 O O . HIS A 1 80 ? 20.081 1.650 -1.971 1.00 40.75 80 HIS A O 1
ATOM 610 N N . THR A 1 81 ? 19.675 3.546 -0.849 1.00 41.28 81 THR A N 1
ATOM 611 C CA . THR A 1 81 ? 19.266 4.310 -2.043 1.00 41.28 81 THR A CA 1
ATOM 612 C C . THR A 1 81 ? 20.342 5.145 -2.719 1.00 41.28 81 THR A C 1
ATOM 614 O O . THR A 1 81 ? 20.118 5.560 -3.851 1.00 41.28 81 THR A O 1
ATOM 617 N N . VAL A 1 82 ? 21.520 5.363 -2.131 1.00 38.69 82 VAL A N 1
ATOM 618 C CA . VAL A 1 82 ? 22.590 6.085 -2.835 1.00 38.69 82 VAL A CA 1
ATOM 619 C C . VAL A 1 82 ? 23.944 5.527 -2.420 1.00 38.69 82 VAL A C 1
ATOM 621 O O . VAL A 1 82 ? 24.369 5.676 -1.278 1.00 38.69 82 VAL A O 1
ATOM 624 N N . LYS A 1 83 ? 24.651 4.910 -3.375 1.00 40.88 83 LYS A N 1
ATOM 625 C CA . LYS A 1 83 ? 26.109 4.775 -3.308 1.00 40.88 83 LYS A CA 1
ATOM 626 C C . LYS A 1 83 ? 26.687 6.176 -3.134 1.00 40.88 83 LYS A C 1
ATOM 628 O O . LYS A 1 83 ? 26.793 6.923 -4.103 1.00 40.88 83 LYS A O 1
ATOM 633 N N . VAL A 1 84 ? 27.047 6.523 -1.905 1.00 35.50 84 VAL A N 1
ATOM 634 C CA . VAL A 1 84 ? 27.913 7.661 -1.626 1.00 35.50 84 VAL A CA 1
ATOM 635 C C . VAL A 1 84 ? 29.256 7.313 -2.254 1.00 35.50 84 VAL A C 1
ATOM 637 O O . VAL A 1 84 ? 29.961 6.420 -1.789 1.00 35.50 84 VAL A O 1
ATOM 640 N N . THR A 1 85 ? 29.579 7.956 -3.371 1.00 36.47 85 THR A N 1
ATOM 641 C CA . THR A 1 85 ? 30.956 8.017 -3.847 1.00 36.47 85 THR A CA 1
ATOM 642 C C . THR A 1 85 ? 31.764 8.695 -2.752 1.00 36.47 85 THR A C 1
ATOM 644 O O . THR A 1 85 ? 31.524 9.864 -2.449 1.00 36.47 85 THR A O 1
ATOM 647 N N . GLU A 1 86 ? 32.665 7.943 -2.124 1.00 31.86 86 GLU A N 1
ATOM 648 C CA . GLU A 1 86 ? 33.624 8.467 -1.160 1.00 31.86 86 GLU A CA 1
ATOM 649 C C . GLU A 1 86 ? 34.330 9.689 -1.752 1.00 31.86 86 GLU A C 1
ATOM 651 O O . GLU A 1 86 ? 34.954 9.628 -2.816 1.00 31.86 86 GLU A O 1
ATOM 656 N N . CYS A 1 87 ? 34.207 10.818 -1.056 1.00 35.34 87 CYS A N 1
ATOM 657 C CA . CYS A 1 87 ? 35.027 11.990 -1.299 1.00 35.34 87 CYS A CA 1
ATOM 658 C C . CYS A 1 87 ? 36.500 11.589 -1.186 1.00 35.34 87 CYS A C 1
ATOM 660 O O . CYS A 1 87 ? 36.961 11.175 -0.121 1.00 35.34 87 CYS A O 1
ATOM 662 N N . LYS A 1 88 ? 37.236 11.755 -2.287 1.00 36.88 88 LYS A N 1
ATOM 663 C CA . LYS A 1 88 ? 38.695 11.692 -2.321 1.00 36.88 88 LYS A CA 1
ATOM 664 C C . LYS A 1 88 ? 39.262 12.655 -1.275 1.00 36.88 88 LYS A C 1
ATOM 666 O O . LYS A 1 88 ? 39.127 13.869 -1.410 1.00 36.88 88 LYS A O 1
ATOM 671 N N . LYS A 1 89 ? 39.907 12.109 -0.244 1.00 38.81 89 LYS A N 1
ATOM 672 C CA . LYS A 1 89 ? 40.849 12.860 0.586 1.00 38.81 89 LYS A CA 1
ATOM 673 C C . LYS A 1 89 ? 42.187 12.905 -0.145 1.00 38.81 89 LYS A C 1
ATOM 675 O O . LYS A 1 89 ? 42.767 11.864 -0.437 1.00 38.81 89 LYS A O 1
ATOM 680 N N . ASN A 1 90 ? 42.655 14.118 -0.418 1.00 42.00 90 ASN A N 1
ATOM 681 C CA . ASN A 1 90 ? 44.055 14.390 -0.708 1.00 42.00 90 ASN A CA 1
ATOM 682 C C . ASN A 1 90 ? 44.862 14.155 0.577 1.00 42.00 90 ASN A C 1
ATOM 684 O O . ASN A 1 90 ? 44.509 14.683 1.631 1.00 42.00 90 ASN A O 1
ATOM 688 N N . GLY A 1 91 ? 45.920 13.354 0.487 1.00 33.97 91 GLY A N 1
ATOM 689 C CA . GLY A 1 91 ? 46.834 13.067 1.589 1.00 33.97 91 GLY A CA 1
ATOM 690 C C . GLY A 1 91 ? 47.919 12.099 1.131 1.00 33.97 91 GLY A C 1
ATOM 691 O O . GLY A 1 91 ? 47.636 10.945 0.830 1.00 33.97 91 GLY A O 1
ATOM 692 N N . ASN A 1 92 ? 49.136 12.619 1.012 1.00 36.69 92 ASN A N 1
ATOM 693 C CA . ASN A 1 92 ? 50.325 11.964 0.479 1.00 36.69 92 ASN A CA 1
ATOM 694 C C . ASN A 1 92 ? 50.836 10.776 1.321 1.00 36.69 92 ASN A C 1
ATOM 696 O O . ASN A 1 92 ? 50.562 10.671 2.511 1.00 36.69 92 ASN A O 1
ATOM 700 N N . ALA A 1 93 ? 51.712 10.004 0.663 1.00 34.69 93 ALA A N 1
ATOM 701 C CA . ALA A 1 93 ? 52.786 9.155 1.192 1.00 34.69 93 ALA A CA 1
ATOM 702 C C . ALA A 1 93 ? 52.470 7.700 1.625 1.00 34.69 93 ALA A C 1
ATOM 704 O O . ALA A 1 93 ? 51.959 7.412 2.700 1.00 34.69 93 ALA A O 1
ATOM 705 N N . SER A 1 94 ? 52.963 6.786 0.777 1.00 43.34 94 SER A N 1
ATOM 706 C CA . SER A 1 94 ? 53.841 5.664 1.152 1.00 43.34 94 SER A CA 1
ATOM 707 C C . SER A 1 94 ? 53.298 4.535 2.041 1.00 43.34 94 SER A C 1
ATOM 709 O O . SER A 1 94 ? 53.412 4.588 3.259 1.00 43.34 94 SER A O 1
ATOM 711 N N . ARG A 1 95 ? 52.915 3.410 1.414 1.00 40.84 95 ARG A N 1
ATOM 712 C CA . ARG A 1 95 ? 53.407 2.050 1.754 1.00 40.84 95 ARG A CA 1
ATOM 713 C C . ARG A 1 95 ? 52.921 1.022 0.724 1.00 40.84 95 ARG A C 1
ATOM 715 O O . ARG A 1 95 ? 51.735 0.721 0.630 1.00 40.84 95 ARG A O 1
ATOM 722 N N . LYS A 1 96 ? 53.866 0.477 -0.052 1.00 46.47 96 LYS A N 1
ATOM 723 C CA . LYS A 1 96 ? 53.675 -0.712 -0.895 1.00 46.47 96 LYS A CA 1
ATOM 724 C C . LYS A 1 96 ? 53.447 -1.917 0.021 1.00 46.47 96 LYS A C 1
ATOM 726 O O . LYS A 1 96 ? 54.388 -2.381 0.653 1.00 46.47 96 LYS A O 1
ATOM 731 N N . VAL A 1 97 ? 52.222 -2.433 0.064 1.00 43.66 97 VAL A N 1
ATOM 732 C CA . VAL A 1 97 ? 51.944 -3.776 0.589 1.00 43.66 97 VAL A CA 1
ATOM 733 C C . VAL A 1 97 ? 51.702 -4.684 -0.608 1.00 43.66 97 VAL A C 1
ATOM 735 O O . VAL A 1 97 ? 50.675 -4.602 -1.283 1.00 43.66 97 VAL A O 1
ATOM 738 N N . ASN A 1 98 ? 52.700 -5.517 -0.898 1.00 41.69 98 ASN A N 1
ATOM 739 C CA . ASN A 1 98 ? 52.627 -6.572 -1.898 1.00 41.69 98 ASN A CA 1
ATOM 740 C C . ASN A 1 98 ? 51.615 -7.623 -1.433 1.00 41.69 98 ASN A C 1
ATOM 742 O O . ASN A 1 98 ? 51.937 -8.484 -0.620 1.00 41.69 98 ASN A O 1
ATOM 746 N N . THR A 1 99 ? 50.394 -7.570 -1.960 1.00 38.25 99 THR A N 1
ATOM 747 C CA . THR A 1 99 ? 49.493 -8.723 -1.930 1.00 38.25 99 THR A CA 1
ATOM 748 C C . THR A 1 99 ? 49.793 -9.589 -3.147 1.00 38.25 99 THR A C 1
ATOM 750 O O . THR A 1 99 ? 49.696 -9.166 -4.302 1.00 38.25 99 THR A O 1
ATOM 753 N N . SER A 1 100 ? 50.254 -10.799 -2.854 1.00 40.66 100 SER A N 1
ATOM 754 C CA . SER A 1 100 ? 50.626 -11.845 -3.793 1.00 40.66 100 SER A CA 1
ATOM 755 C C . SER A 1 100 ? 49.493 -12.127 -4.783 1.00 40.66 100 SER A C 1
ATOM 757 O O . SER A 1 100 ? 48.360 -12.458 -4.432 1.00 40.66 100 SER A O 1
ATOM 759 N N . LYS A 1 101 ? 49.815 -11.981 -6.071 1.00 41.34 101 LYS A N 1
ATOM 760 C CA . LYS A 1 101 ? 48.962 -12.391 -7.185 1.00 41.34 101 LYS A CA 1
ATOM 761 C C . LYS A 1 101 ? 48.888 -13.920 -7.199 1.00 41.34 101 LYS A C 1
ATOM 763 O O . LYS A 1 101 ? 49.766 -14.570 -7.753 1.00 41.34 101 LYS A O 1
ATOM 768 N N . GLY A 1 102 ? 47.830 -14.485 -6.623 1.00 41.47 102 GLY A N 1
ATOM 769 C CA . GLY A 1 102 ? 47.450 -15.871 -6.899 1.00 41.47 102 GLY A CA 1
ATOM 770 C C . GLY A 1 102 ? 47.153 -16.064 -8.398 1.00 41.47 102 GLY A C 1
ATOM 771 O O . GLY A 1 102 ? 46.661 -15.129 -9.049 1.00 41.47 102 GLY A O 1
ATOM 772 N N . PRO A 1 103 ? 47.456 -17.240 -8.975 1.00 45.62 103 PRO A N 1
ATOM 773 C CA . PRO A 1 103 ? 47.323 -17.483 -10.405 1.00 45.62 103 PRO A CA 1
ATOM 774 C C . PRO A 1 103 ? 45.855 -17.359 -10.824 1.00 45.62 103 PRO A C 1
ATOM 776 O O . PRO A 1 103 ? 44.977 -18.112 -10.401 1.00 45.62 103 PRO A O 1
ATOM 779 N N . LYS A 1 104 ? 45.574 -16.367 -11.674 1.00 48.62 104 LYS A N 1
ATOM 780 C CA . LYS A 1 104 ? 44.270 -16.200 -12.316 1.00 48.62 104 LYS A CA 1
ATOM 781 C C . LYS A 1 104 ? 44.099 -17.319 -13.336 1.00 48.62 104 LYS A C 1
ATOM 783 O O . LYS A 1 104 ? 44.532 -17.185 -14.475 1.00 48.62 104 LYS A O 1
ATOM 788 N N . GLY A 1 105 ? 43.440 -18.399 -12.922 1.00 43.12 105 GLY A N 1
ATOM 789 C CA . GLY A 1 105 ? 42.983 -19.455 -13.818 1.00 43.12 105 GLY A CA 1
ATOM 790 C C . GLY A 1 105 ? 42.228 -18.863 -15.013 1.00 43.12 105 GLY A C 1
ATOM 791 O O . GLY A 1 105 ? 41.193 -18.206 -14.867 1.00 43.12 105 GLY A O 1
ATOM 792 N N . ILE A 1 106 ? 42.771 -19.100 -16.205 1.00 52.72 106 ILE A N 1
ATOM 793 C CA . ILE A 1 106 ? 42.321 -18.588 -17.508 1.00 52.72 106 ILE A CA 1
ATOM 794 C C . ILE A 1 106 ? 40.913 -19.107 -17.882 1.00 52.72 106 ILE A C 1
ATOM 796 O O . ILE A 1 106 ? 40.232 -18.543 -18.736 1.00 52.72 106 ILE A O 1
ATOM 800 N N . HIS A 1 107 ? 40.387 -20.097 -17.157 1.00 49.72 107 HIS A N 1
ATOM 801 C CA . HIS A 1 107 ? 39.135 -20.774 -17.493 1.00 49.72 107 HIS A CA 1
ATOM 802 C C . HIS A 1 107 ? 37.826 -20.026 -17.186 1.00 49.72 107 HIS A C 1
ATOM 804 O O . HIS A 1 107 ? 36.762 -20.451 -17.637 1.00 49.72 107 HIS A O 1
ATOM 810 N N . LYS A 1 108 ? 37.840 -18.895 -16.465 1.00 49.72 108 LYS A N 1
ATOM 811 C CA . LYS A 1 108 ? 36.580 -18.236 -16.046 1.00 49.72 108 LYS A CA 1
ATOM 812 C C . LYS A 1 108 ? 35.973 -17.252 -17.056 1.00 49.72 108 LYS A C 1
ATOM 814 O O . LYS A 1 108 ? 34.855 -16.789 -16.833 1.00 49.72 108 LYS A O 1
ATOM 819 N N . LYS A 1 109 ? 36.655 -16.914 -18.160 1.00 52.47 109 LYS A N 1
ATOM 820 C CA . LYS A 1 109 ? 36.149 -15.914 -19.130 1.00 52.47 109 LYS A CA 1
ATOM 821 C C . LYS A 1 109 ? 35.244 -16.478 -20.235 1.00 52.47 109 LYS A C 1
ATOM 823 O O . LYS A 1 109 ? 34.434 -15.717 -20.762 1.00 52.47 109 LYS A O 1
ATOM 828 N N . ASN A 1 110 ? 35.290 -17.785 -20.506 1.00 53.25 110 ASN A N 1
ATOM 829 C CA . ASN A 1 110 ? 34.537 -18.405 -21.608 1.00 53.25 110 ASN A CA 1
ATOM 830 C C . ASN A 1 110 ? 33.468 -19.419 -21.176 1.00 53.25 110 ASN A C 1
ATOM 832 O O . ASN A 1 110 ? 32.897 -20.091 -22.026 1.00 53.25 110 ASN A O 1
ATOM 836 N N . CYS A 1 111 ? 33.130 -19.509 -19.886 1.00 50.50 111 CYS A N 1
ATOM 837 C CA . CYS A 1 111 ? 32.064 -20.412 -19.459 1.00 50.50 111 CYS A CA 1
ATOM 838 C C . CYS A 1 111 ? 30.673 -19.832 -19.832 1.00 50.50 111 CYS A C 1
ATOM 840 O O . CYS A 1 111 ? 30.331 -18.731 -19.373 1.00 50.50 111 CYS A O 1
ATOM 842 N N . PRO A 1 112 ? 29.844 -20.533 -20.636 1.00 56.00 112 PRO A N 1
ATOM 843 C CA . PRO A 1 112 ? 28.529 -20.046 -21.073 1.00 56.00 112 PRO A CA 1
ATOM 844 C C . PRO A 1 112 ? 27.582 -19.719 -19.907 1.00 56.00 112 PRO A C 1
ATOM 846 O O . PRO A 1 112 ? 26.778 -18.788 -19.986 1.00 56.00 112 PRO A O 1
ATOM 849 N N . SER A 1 113 ? 27.710 -20.436 -18.790 1.00 54.88 113 SER A N 1
ATOM 850 C CA . SER A 1 113 ? 26.935 -20.238 -17.560 1.00 54.88 113 SER A CA 1
ATOM 851 C C . SER A 1 113 ? 27.293 -18.935 -16.830 1.00 54.88 113 SER A C 1
ATOM 853 O O . SER A 1 113 ? 26.401 -18.227 -16.363 1.00 54.88 113 SER A O 1
ATOM 855 N N . ALA A 1 114 ? 28.565 -18.519 -16.831 1.00 51.25 114 ALA A N 1
ATOM 856 C CA . ALA A 1 114 ? 28.991 -17.234 -16.263 1.00 51.25 114 ALA A CA 1
ATOM 857 C C . ALA A 1 114 ? 28.491 -16.025 -17.086 1.00 51.25 114 ALA A C 1
ATOM 859 O O . ALA A 1 114 ? 28.190 -14.967 -16.524 1.00 51.25 114 ALA A O 1
ATOM 860 N N . ARG A 1 115 ? 28.324 -16.183 -18.411 1.00 50.31 115 ARG A N 1
ATOM 861 C CA . ARG A 1 115 ? 27.653 -15.189 -19.276 1.00 50.31 115 ARG A CA 1
ATOM 862 C C . ARG A 1 115 ? 26.143 -15.114 -19.021 1.00 50.31 115 ARG A C 1
ATOM 864 O O . ARG A 1 115 ? 25.579 -14.026 -19.125 1.00 50.31 115 ARG A O 1
ATOM 871 N N . LYS A 1 116 ? 25.490 -16.225 -18.655 1.00 52.31 116 LYS A N 1
ATOM 872 C CA . LYS A 1 116 ? 24.070 -16.239 -18.251 1.00 52.31 116 LYS A CA 1
ATOM 873 C C . LYS A 1 116 ? 23.854 -15.563 -16.887 1.00 52.31 116 LYS A C 1
ATOM 875 O O . LYS A 1 116 ? 22.896 -14.812 -16.742 1.00 52.31 116 LYS A O 1
ATOM 880 N N . LEU A 1 117 ? 24.784 -15.713 -15.939 1.00 48.00 117 LEU A N 1
ATOM 881 C CA . LEU A 1 117 ? 24.703 -15.086 -14.608 1.00 48.00 117 LEU A CA 1
ATOM 882 C C . LEU A 1 117 ? 25.023 -13.578 -14.600 1.00 48.00 117 LEU A C 1
ATOM 884 O O . LEU A 1 117 ? 24.413 -12.827 -13.847 1.00 48.00 117 LEU A O 1
ATOM 888 N N . LYS A 1 118 ? 25.892 -13.077 -15.490 1.00 46.66 118 LYS A N 1
ATOM 889 C CA . LYS A 1 118 ? 26.073 -11.618 -15.687 1.00 46.66 118 LYS A CA 1
ATOM 890 C C . LYS A 1 118 ? 24.908 -10.936 -16.419 1.00 46.66 118 LYS A C 1
ATOM 892 O O . LYS A 1 118 ? 24.864 -9.710 -16.476 1.00 46.66 118 LYS A O 1
ATOM 897 N N . LYS A 1 119 ? 23.954 -11.714 -16.940 1.00 47.03 119 LYS A N 1
ATOM 898 C CA . LYS A 1 119 ? 22.649 -11.244 -17.426 1.00 47.03 119 LYS A CA 1
ATOM 899 C C . LYS A 1 119 ? 21.571 -11.306 -16.335 1.00 47.03 119 LYS A C 1
ATOM 901 O O . LYS A 1 119 ? 20.387 -11.367 -16.663 1.00 47.03 119 LYS A O 1
ATOM 906 N N . ILE A 1 120 ? 21.935 -11.231 -15.050 1.00 48.38 120 ILE A N 1
ATOM 907 C CA . ILE A 1 120 ? 21.021 -10.651 -14.057 1.00 48.38 120 ILE A CA 1
ATOM 908 C C . ILE A 1 120 ? 20.820 -9.200 -14.504 1.00 48.38 120 ILE A C 1
ATOM 910 O O . ILE A 1 120 ? 21.677 -8.336 -14.333 1.00 48.38 120 ILE A O 1
ATOM 914 N N . LYS A 1 121 ? 19.739 -9.030 -15.265 1.00 53.59 121 LYS A N 1
ATOM 915 C CA . LYS A 1 121 ? 19.400 -7.885 -16.099 1.00 53.59 121 LYS A CA 1
ATOM 916 C C . LYS A 1 121 ? 19.589 -6.594 -15.306 1.00 53.59 121 LYS A C 1
ATOM 918 O O . LYS A 1 121 ? 18.844 -6.334 -14.366 1.00 53.59 121 LYS A O 1
ATOM 923 N N . LYS A 1 122 ? 20.564 -5.770 -15.706 1.00 53.72 122 LYS A N 1
ATOM 924 C CA . LYS A 1 122 ? 20.425 -4.325 -15.499 1.00 53.72 122 LYS A CA 1
ATOM 925 C C . LYS A 1 122 ? 19.071 -3.963 -16.106 1.00 53.72 122 LYS A C 1
ATOM 927 O O . LYS A 1 122 ? 18.850 -4.308 -17.271 1.00 53.72 122 LYS A O 1
ATOM 932 N N . MET A 1 123 ? 18.184 -3.352 -15.321 1.00 55.44 123 MET A N 1
ATOM 933 C CA . MET A 1 123 ? 16.933 -2.818 -15.857 1.00 55.44 123 MET A CA 1
ATOM 934 C C . MET A 1 123 ? 17.272 -1.995 -17.106 1.00 55.44 123 MET A C 1
ATOM 936 O O . MET A 1 123 ? 18.282 -1.280 -17.125 1.00 55.44 123 MET A O 1
ATOM 940 N N . LYS A 1 124 ? 16.487 -2.126 -18.179 1.00 60.00 124 LYS A N 1
ATOM 941 C CA . LYS A 1 124 ? 16.582 -1.149 -19.268 1.00 60.00 124 LYS A CA 1
ATOM 942 C C . LYS A 1 124 ? 16.083 0.180 -18.684 1.00 60.00 124 LYS A C 1
ATOM 944 O O . LYS A 1 124 ? 14.954 0.254 -18.217 1.00 60.00 124 LYS A O 1
ATOM 949 N N . GLY A 1 125 ? 16.958 1.185 -18.628 1.00 64.12 125 GLY A N 1
ATOM 950 C CA . GLY A 1 125 ? 16.679 2.474 -17.982 1.00 64.12 125 GLY A CA 1
ATOM 951 C C . GLY A 1 125 ? 17.161 2.575 -16.528 1.00 64.12 125 GLY A C 1
ATOM 952 O O . GLY A 1 125 ? 17.638 1.610 -15.933 1.00 64.12 125 GLY A O 1
ATOM 953 N N . SER A 1 126 ? 17.087 3.782 -15.957 1.00 81.50 126 SER A N 1
ATOM 954 C CA . SER A 1 126 ? 17.384 3.974 -14.537 1.00 81.50 126 SER A CA 1
ATOM 955 C C . SER A 1 126 ? 16.244 3.403 -13.697 1.00 81.50 126 SER A C 1
ATOM 957 O O . SER A 1 126 ? 15.068 3.639 -13.972 1.00 81.50 126 SER A O 1
ATOM 959 N N . GLU A 1 127 ? 16.592 2.662 -12.648 1.00 83.75 127 GLU A N 1
ATOM 960 C CA . GLU A 1 127 ? 15.628 2.083 -11.708 1.00 83.75 127 GLU A CA 1
ATOM 961 C C . GLU A 1 127 ? 14.659 3.137 -11.150 1.00 83.75 127 GLU A C 1
ATOM 963 O O . GLU A 1 127 ? 13.461 2.892 -11.027 1.00 83.75 127 GLU A O 1
ATOM 968 N N . LEU A 1 128 ? 15.163 4.346 -10.887 1.00 86.56 128 LEU A N 1
ATOM 969 C CA . LEU A 1 128 ? 14.351 5.480 -10.459 1.00 86.56 128 LEU A CA 1
ATOM 970 C C . LEU A 1 128 ? 13.290 5.861 -11.503 1.00 86.56 128 LEU A C 1
ATOM 972 O O . LEU A 1 128 ? 12.127 6.035 -11.150 1.00 86.56 128 LEU A O 1
ATOM 976 N N . ARG A 1 129 ? 13.666 5.946 -12.787 1.00 89.06 129 ARG A N 1
ATOM 977 C CA . ARG A 1 129 ? 12.723 6.257 -13.871 1.00 89.06 129 ARG A CA 1
ATOM 978 C C . ARG A 1 129 ? 11.665 5.165 -14.006 1.00 89.06 129 ARG A C 1
ATOM 980 O O . ARG A 1 129 ? 10.496 5.493 -14.146 1.00 89.06 129 ARG A O 1
ATOM 987 N N . TYR A 1 130 ? 12.058 3.895 -13.886 1.00 89.12 130 TYR A N 1
ATOM 988 C CA . TYR A 1 130 ? 11.126 2.763 -13.909 1.00 89.12 130 TYR A CA 1
ATOM 989 C C . TYR A 1 130 ? 10.077 2.872 -12.796 1.00 89.12 130 TYR A C 1
ATOM 991 O O . TYR A 1 130 ? 8.881 2.721 -13.038 1.00 89.12 130 TYR A O 1
ATOM 999 N N . ARG A 1 131 ? 10.518 3.144 -11.562 1.00 91.06 131 ARG A N 1
ATOM 1000 C CA . ARG A 1 131 ? 9.622 3.274 -10.404 1.00 91.06 131 ARG A CA 1
ATOM 1001 C C . ARG A 1 131 ? 8.675 4.462 -10.552 1.00 91.06 131 ARG A C 1
ATOM 1003 O O . ARG A 1 131 ? 7.501 4.323 -10.230 1.00 91.06 131 ARG A O 1
ATOM 1010 N N . ASN A 1 132 ? 9.171 5.596 -11.045 1.00 91.81 132 ASN A N 1
ATOM 1011 C CA . ASN A 1 132 ? 8.357 6.794 -11.243 1.00 91.81 132 ASN A CA 1
ATOM 1012 C C . ASN A 1 132 ? 7.301 6.588 -12.336 1.00 91.81 132 ASN A C 1
ATOM 1014 O O . ASN A 1 132 ? 6.155 6.974 -12.137 1.00 91.81 132 ASN A O 1
ATOM 1018 N N . GLU A 1 133 ? 7.654 5.927 -13.440 1.00 92.44 133 GLU A N 1
ATOM 1019 C CA . GLU A 1 133 ? 6.695 5.580 -14.495 1.00 92.44 133 GLU A CA 1
ATOM 1020 C C . GLU A 1 133 ? 5.604 4.639 -13.967 1.00 92.44 133 GLU A C 1
ATOM 1022 O O . GLU A 1 133 ? 4.410 4.882 -14.131 1.00 92.44 133 GLU A O 1
ATOM 1027 N N . LEU A 1 134 ? 6.014 3.588 -13.248 1.00 93.81 134 LEU A N 1
ATOM 1028 C CA . LEU A 1 134 ? 5.094 2.638 -12.629 1.00 93.81 134 LEU A CA 1
ATOM 1029 C C . LEU A 1 134 ? 4.125 3.335 -11.664 1.00 93.81 134 LEU A C 1
ATOM 1031 O O . LEU A 1 134 ? 2.927 3.060 -11.677 1.00 93.81 134 LEU A O 1
ATOM 1035 N N . LEU A 1 135 ? 4.644 4.241 -10.836 1.00 94.00 135 LEU A N 1
ATOM 1036 C CA . LEU A 1 135 ? 3.850 5.010 -9.887 1.00 94.00 135 LEU A CA 1
ATOM 1037 C C . LEU A 1 135 ? 2.901 5.983 -10.596 1.00 94.00 135 LEU A C 1
ATOM 1039 O O . LEU A 1 135 ? 1.748 6.089 -10.193 1.00 94.00 135 LEU A O 1
ATOM 1043 N N . SER A 1 136 ? 3.339 6.617 -11.687 1.00 93.31 136 SER A N 1
ATOM 1044 C CA . SER A 1 136 ? 2.491 7.455 -12.545 1.00 93.31 136 SER A CA 1
ATOM 1045 C C . SER A 1 136 ? 1.296 6.667 -13.094 1.00 93.31 136 SER A C 1
ATOM 1047 O O . SER A 1 136 ? 0.151 7.100 -12.963 1.00 93.31 136 SER A O 1
ATOM 1049 N N . HIS A 1 137 ? 1.522 5.451 -13.603 1.00 92.81 137 HIS A N 1
ATOM 1050 C CA . HIS A 1 137 ? 0.439 4.585 -14.080 1.00 92.81 137 HIS A CA 1
ATOM 1051 C C . HIS A 1 137 ? -0.520 4.124 -12.978 1.00 92.81 137 HIS A C 1
ATOM 1053 O O . HIS A 1 137 ? -1.700 3.912 -13.259 1.00 92.81 137 HIS A O 1
ATOM 1059 N N . LEU A 1 138 ? -0.029 3.936 -11.750 1.00 93.75 138 LEU A N 1
ATOM 1060 C CA . LEU A 1 138 ? -0.874 3.618 -10.597 1.00 93.75 138 LEU A CA 1
ATOM 1061 C C . LEU A 1 138 ? -1.687 4.836 -10.143 1.00 93.75 138 LEU A C 1
ATOM 1063 O O . LEU A 1 138 ? -2.857 4.686 -9.810 1.00 93.75 138 LEU A O 1
ATOM 1067 N N . ASN A 1 139 ? -1.088 6.027 -10.171 1.00 92.00 139 ASN A N 1
ATOM 1068 C CA . ASN A 1 139 ? -1.720 7.294 -9.803 1.00 92.00 139 ASN A CA 1
ATOM 1069 C C . ASN A 1 139 ? -2.812 7.722 -10.794 1.00 92.00 139 ASN A C 1
ATOM 1071 O O . ASN A 1 139 ? -3.851 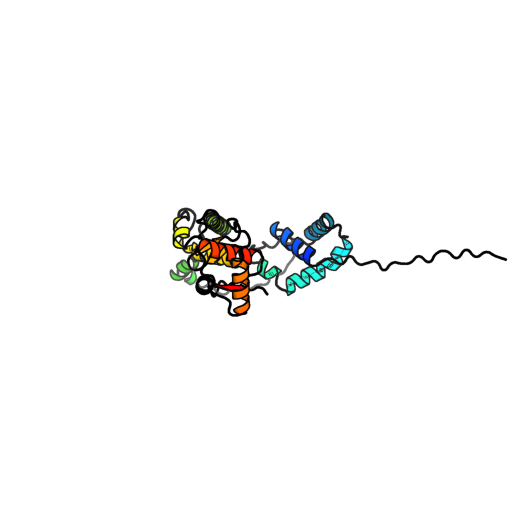8.211 -10.369 1.00 92.00 139 ASN A O 1
ATOM 1075 N N . GLY A 1 140 ? -2.588 7.531 -12.096 1.00 87.31 140 GLY A N 1
ATOM 1076 C CA . GLY A 1 140 ? -3.589 7.747 -13.152 1.00 87.31 140 GLY A CA 1
ATOM 1077 C C . GLY A 1 140 ? -4.429 6.504 -13.461 1.00 87.31 140 GLY A C 1
ATOM 1078 O O . GLY A 1 140 ? -5.016 6.401 -14.538 1.00 87.31 140 GLY A O 1
ATOM 1079 N N . GLY A 1 141 ? -4.394 5.503 -12.579 1.00 85.12 141 GLY A N 1
ATOM 1080 C CA . GLY A 1 141 ? -5.102 4.244 -12.742 1.00 85.12 141 GLY A CA 1
ATOM 1081 C C . GLY A 1 141 ? -6.582 4.330 -12.377 1.00 85.12 141 GLY A C 1
ATOM 1082 O O . GLY A 1 141 ? -7.095 5.359 -11.950 1.00 85.12 141 GLY A O 1
ATOM 1083 N N . ASP A 1 142 ? -7.258 3.196 -12.533 1.00 88.00 142 ASP A N 1
ATOM 1084 C CA . ASP A 1 142 ? -8.613 2.984 -12.025 1.00 88.00 142 ASP A CA 1
ATOM 1085 C C . ASP A 1 142 ? -8.636 3.209 -10.493 1.00 88.00 142 ASP A C 1
ATOM 1087 O O . ASP A 1 142 ? -7.721 2.715 -9.820 1.00 88.00 142 ASP A O 1
ATOM 1091 N N . PRO A 1 143 ? -9.630 3.920 -9.919 1.00 85.00 143 PRO A N 1
ATOM 1092 C CA . PRO A 1 143 ? -9.789 4.062 -8.464 1.00 85.00 143 PRO A CA 1
ATOM 1093 C C . PRO A 1 143 ? -9.887 2.718 -7.727 1.00 85.00 143 PRO A C 1
ATOM 1095 O O . PRO A 1 143 ? -9.524 2.605 -6.556 1.00 85.00 143 PRO A O 1
ATOM 1098 N N . GLU A 1 144 ? -10.312 1.654 -8.405 1.00 88.75 144 GLU A N 1
ATOM 1099 C CA . GLU A 1 144 ? -10.272 0.297 -7.872 1.00 88.75 144 GLU A CA 1
ATOM 1100 C C . GLU A 1 144 ? -8.846 -0.281 -7.779 1.00 88.75 144 GLU A C 1
ATOM 1102 O O . GLU A 1 144 ? -8.644 -1.362 -7.225 1.00 88.75 144 GLU A O 1
ATOM 1107 N N . GLY A 1 145 ? -7.841 0.405 -8.311 1.00 92.75 145 GLY A N 1
ATOM 1108 C CA . GLY A 1 145 ? -6.471 -0.064 -8.441 1.00 92.75 145 GLY A CA 1
ATOM 1109 C C . GLY A 1 145 ? -6.246 -0.894 -9.702 1.00 92.75 145 GLY A C 1
ATOM 1110 O O . GLY A 1 145 ? -7.170 -1.270 -10.426 1.00 92.75 145 GLY A O 1
ATOM 1111 N N . SER A 1 146 ? -4.982 -1.225 -9.956 1.00 95.50 146 SER A N 1
ATOM 1112 C CA . SER A 1 146 ? -4.563 -1.947 -11.163 1.00 95.50 146 SER A CA 1
ATOM 1113 C C . SER A 1 146 ? -4.057 -3.348 -10.840 1.00 95.50 146 SER A C 1
ATOM 1115 O O . SER A 1 146 ? -3.333 -3.559 -9.868 1.00 95.50 146 SER A O 1
ATOM 1117 N N . THR A 1 147 ? -4.405 -4.332 -11.669 1.00 96.88 147 THR A N 1
ATOM 1118 C CA . THR A 1 147 ? -3.795 -5.669 -11.584 1.00 96.88 147 THR A CA 1
ATOM 1119 C C . THR A 1 147 ? -2.381 -5.660 -12.167 1.00 96.88 147 THR A C 1
ATOM 1121 O O . THR A 1 147 ? -2.034 -4.801 -12.978 1.00 96.88 147 THR A O 1
ATOM 1124 N N . LYS A 1 148 ? -1.565 -6.671 -11.836 1.00 96.00 148 LYS A N 1
ATOM 1125 C CA . LYS A 1 148 ? -0.232 -6.838 -12.450 1.00 96.00 148 LYS A CA 1
ATOM 1126 C C . LYS A 1 148 ? -0.290 -6.872 -13.976 1.00 96.00 148 LYS A C 1
ATOM 1128 O O . LYS A 1 148 ? 0.602 -6.343 -14.628 1.00 96.00 148 LYS A O 1
ATOM 1133 N N . HIS A 1 149 ? -1.324 -7.498 -14.536 1.00 95.81 149 HIS A N 1
ATOM 1134 C CA . HIS A 1 149 ? -1.503 -7.590 -15.981 1.00 95.81 149 HIS A CA 1
ATOM 1135 C C . HIS A 1 149 ? -1.772 -6.213 -16.601 1.00 95.81 149 HIS A C 1
ATOM 1137 O O . HIS A 1 149 ? -1.070 -5.832 -17.532 1.00 95.81 149 HIS A O 1
ATOM 1143 N N . MET A 1 150 ? -2.692 -5.435 -16.016 1.00 95.50 150 MET A N 1
ATOM 1144 C CA . MET A 1 150 ? -2.992 -4.061 -16.453 1.00 95.50 150 MET A CA 1
ATOM 1145 C C . MET A 1 150 ? -1.768 -3.145 -16.376 1.00 95.50 150 MET A C 1
ATOM 1147 O O . MET A 1 150 ? -1.560 -2.293 -17.232 1.00 95.50 150 MET A O 1
ATOM 1151 N N . ILE A 1 151 ? -0.937 -3.315 -15.348 1.00 95.12 151 ILE A N 1
ATOM 1152 C CA . ILE A 1 151 ? 0.311 -2.562 -15.215 1.00 95.12 151 ILE A CA 1
ATOM 1153 C C . ILE A 1 151 ? 1.281 -2.969 -16.330 1.00 95.12 151 ILE A C 1
ATOM 1155 O O . ILE A 1 151 ? 1.795 -2.117 -17.046 1.00 95.12 151 ILE A O 1
ATOM 1159 N N . LYS A 1 152 ? 1.504 -4.276 -16.523 1.00 94.56 152 LYS A N 1
ATOM 1160 C CA . LYS A 1 152 ? 2.408 -4.806 -17.557 1.00 94.56 152 LYS A CA 1
ATOM 1161 C C . LYS A 1 152 ? 1.991 -4.401 -18.973 1.00 94.56 152 LYS A C 1
ATOM 1163 O O . LYS A 1 152 ? 2.872 -4.218 -19.807 1.00 94.56 152 LYS A O 1
ATOM 1168 N N . SER A 1 153 ? 0.692 -4.261 -19.247 1.00 94.00 153 SER A N 1
ATOM 1169 C CA . SER A 1 153 ? 0.189 -3.822 -20.553 1.00 94.00 153 SER A CA 1
ATOM 1170 C C . SER A 1 153 ? 0.386 -2.326 -20.805 1.00 94.00 153 SER A C 1
ATOM 1172 O O . SER A 1 153 ? 0.510 -1.937 -21.961 1.00 94.00 153 SER A O 1
ATOM 1174 N N . LYS A 1 154 ? 0.430 -1.501 -19.749 1.00 92.88 154 LYS A N 1
ATOM 1175 C CA . LYS A 1 154 ? 0.653 -0.048 -19.840 1.00 92.88 154 LYS A CA 1
ATOM 1176 C C . LYS A 1 154 ? 2.131 0.341 -19.939 1.00 92.88 154 LYS A C 1
ATOM 1178 O O . LYS A 1 154 ? 2.432 1.402 -20.467 1.00 92.88 154 LYS A O 1
ATOM 1183 N N . MET A 1 155 ? 3.045 -0.510 -19.468 1.00 89.69 155 MET A N 1
ATOM 1184 C CA . MET A 1 155 ? 4.483 -0.226 -19.527 1.00 89.69 155 MET A CA 1
ATOM 1185 C C . MET A 1 155 ? 5.006 -0.220 -20.969 1.00 89.69 155 MET A C 1
ATOM 1187 O O . MET A 1 155 ? 4.856 -1.208 -21.696 1.00 89.69 155 MET A O 1
ATOM 1191 N N . ASP A 1 156 ? 5.709 0.849 -21.356 1.00 84.38 156 ASP A N 1
ATOM 1192 C CA . ASP A 1 156 ? 6.359 0.925 -22.666 1.00 84.38 156 ASP A CA 1
ATOM 1193 C C . ASP A 1 156 ? 7.493 -0.108 -22.775 1.00 84.38 156 ASP A C 1
ATOM 1195 O O . ASP A 1 156 ? 8.567 0.034 -22.183 1.00 84.38 156 ASP A O 1
ATOM 1199 N N . LYS A 1 157 ? 7.264 -1.145 -23.588 1.00 86.06 157 LYS A N 1
ATOM 1200 C CA . LYS A 1 157 ? 8.210 -2.242 -23.845 1.00 86.06 157 LYS A CA 1
ATOM 1201 C C . LYS A 1 157 ? 9.524 -1.773 -24.484 1.00 86.06 157 LYS A C 1
ATOM 1203 O O . LYS A 1 157 ? 10.512 -2.511 -24.436 1.00 86.06 157 LYS A O 1
ATOM 1208 N N . LYS A 1 158 ? 9.555 -0.580 -25.096 1.00 82.62 158 LYS A N 1
ATOM 1209 C CA . LYS A 1 158 ? 10.774 0.017 -25.661 1.00 82.62 158 LYS A CA 1
ATOM 1210 C C . LYS A 1 158 ? 11.743 0.418 -24.553 1.00 82.62 158 LYS A C 1
ATOM 1212 O O . LYS A 1 158 ? 12.939 0.144 -24.660 1.00 82.62 158 LYS A O 1
ATOM 1217 N N . PHE A 1 159 ? 11.224 1.016 -23.481 1.00 80.75 159 PHE A N 1
ATOM 1218 C CA . PHE A 1 159 ? 12.034 1.559 -22.390 1.00 80.75 159 PHE A CA 1
ATOM 1219 C C . PHE A 1 159 ? 12.122 0.628 -21.185 1.00 80.75 159 PHE A C 1
ATOM 1221 O O . PHE A 1 159 ? 13.148 0.614 -20.511 1.00 80.75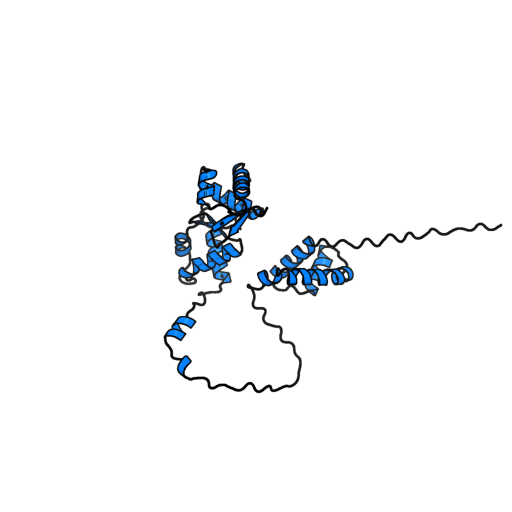 159 PHE A O 1
ATOM 1228 N N . PHE A 1 160 ? 11.096 -0.184 -20.944 1.00 85.38 160 PHE A N 1
ATOM 1229 C CA . PHE A 1 160 ? 10.931 -0.948 -19.716 1.00 85.38 160 PHE A CA 1
ATOM 1230 C C . PHE A 1 160 ? 10.711 -2.433 -20.009 1.00 85.38 160 PHE A C 1
ATOM 1232 O O . PHE A 1 160 ? 10.077 -2.814 -20.989 1.00 85.38 160 PHE A O 1
ATOM 1239 N N . ASN A 1 161 ? 11.244 -3.304 -19.151 1.00 88.00 161 ASN A N 1
ATOM 1240 C CA . ASN A 1 161 ? 11.007 -4.743 -19.228 1.00 88.00 161 ASN A CA 1
ATOM 1241 C C . ASN A 1 161 ? 9.788 -5.110 -18.358 1.00 88.00 161 ASN A C 1
ATOM 1243 O O . ASN A 1 161 ? 9.924 -5.105 -17.136 1.00 88.00 161 ASN A O 1
ATOM 1247 N N . PRO A 1 162 ? 8.638 -5.528 -18.925 1.00 89.56 162 PRO A N 1
ATOM 1248 C CA . PRO A 1 162 ? 7.434 -5.833 -18.140 1.00 89.56 162 PRO A CA 1
ATOM 1249 C C . PRO A 1 162 ? 7.624 -6.942 -17.092 1.00 89.56 162 PRO A C 1
ATOM 1251 O O . PRO A 1 162 ? 6.869 -7.032 -16.126 1.00 89.56 162 PRO A O 1
ATOM 1254 N N . ASN A 1 163 ? 8.650 -7.787 -17.242 1.00 89.56 163 ASN A N 1
ATOM 1255 C CA . ASN A 1 163 ? 8.975 -8.827 -16.262 1.00 89.56 163 ASN A CA 1
ATOM 1256 C C . ASN A 1 163 ? 9.607 -8.273 -14.971 1.00 89.56 163 ASN A C 1
ATOM 1258 O O . ASN A 1 163 ? 9.754 -9.009 -14.002 1.00 89.56 163 ASN A O 1
ATOM 1262 N N . GLU A 1 164 ? 10.003 -7.000 -14.949 1.00 90.75 164 GLU A N 1
ATOM 1263 C CA . GLU A 1 164 ? 10.566 -6.329 -13.769 1.00 90.75 164 GLU A CA 1
ATOM 1264 C C . GLU A 1 164 ? 9.502 -5.607 -12.933 1.00 90.75 164 GLU A C 1
ATOM 1266 O O . GLU A 1 164 ? 9.805 -5.155 -11.830 1.00 90.75 164 GLU A O 1
ATOM 1271 N N . VAL A 1 165 ? 8.244 -5.567 -13.397 1.00 93.69 165 VAL A N 1
ATOM 1272 C CA . VAL A 1 165 ? 7.116 -4.963 -12.666 1.00 93.69 165 VAL A CA 1
ATOM 1273 C C . VAL A 1 165 ? 6.972 -5.551 -11.263 1.00 93.69 165 VAL A C 1
ATOM 1275 O O . VAL A 1 165 ? 6.742 -4.803 -10.324 1.00 93.69 165 VAL A O 1
ATOM 1278 N N . ASP A 1 166 ? 7.154 -6.862 -11.100 1.00 93.69 166 ASP A N 1
ATOM 1279 C CA . ASP A 1 166 ? 7.007 -7.529 -9.802 1.00 93.69 166 ASP A CA 1
ATOM 1280 C C . ASP A 1 166 ? 8.010 -7.001 -8.762 1.00 93.69 166 ASP A C 1
ATOM 1282 O O . ASP A 1 166 ? 7.617 -6.629 -7.660 1.00 93.69 166 ASP A O 1
ATOM 1286 N N . LYS A 1 167 ? 9.282 -6.862 -9.151 1.00 92.12 167 LYS A N 1
ATOM 1287 C CA . LYS A 1 167 ? 10.331 -6.301 -8.285 1.00 92.12 167 LYS A CA 1
ATOM 1288 C C . LYS A 1 167 ? 10.095 -4.822 -8.001 1.00 92.12 167 LYS A C 1
ATOM 1290 O O . LYS A 1 167 ? 10.290 -4.362 -6.883 1.00 92.12 167 LYS A O 1
ATOM 1295 N N . ALA A 1 168 ? 9.682 -4.063 -9.014 1.00 93.25 168 ALA A N 1
ATOM 1296 C CA . ALA A 1 168 ? 9.408 -2.642 -8.848 1.00 93.25 168 ALA A CA 1
ATOM 1297 C C . ALA A 1 168 ? 8.224 -2.399 -7.894 1.00 93.25 168 ALA A C 1
ATOM 1299 O O . ALA A 1 168 ? 8.311 -1.515 -7.045 1.00 93.25 168 ALA A O 1
ATOM 1300 N N . LEU A 1 169 ? 7.162 -3.210 -7.982 1.00 95.56 169 LEU A N 1
ATOM 1301 C CA . LEU A 1 169 ? 6.031 -3.170 -7.052 1.00 95.56 169 LEU A CA 1
ATOM 1302 C C . LEU A 1 169 ? 6.459 -3.518 -5.628 1.00 95.56 169 LEU A C 1
ATOM 1304 O O . LEU A 1 169 ? 6.109 -2.787 -4.711 1.00 95.56 169 LEU A O 1
ATOM 1308 N N . GLU A 1 170 ? 7.261 -4.568 -5.446 1.00 95.19 170 GLU A N 1
ATOM 1309 C CA . GLU A 1 170 ? 7.795 -4.950 -4.134 1.00 95.19 170 GLU A CA 1
ATOM 1310 C C . GLU A 1 170 ? 8.565 -3.794 -3.479 1.00 95.19 170 GLU A C 1
ATOM 1312 O O . GLU A 1 170 ? 8.358 -3.471 -2.311 1.00 95.19 170 GLU A O 1
ATOM 1317 N N . ILE A 1 171 ? 9.407 -3.099 -4.250 1.00 93.69 171 ILE A N 1
ATOM 1318 C CA . ILE A 1 171 ? 10.141 -1.937 -3.746 1.00 93.69 171 ILE A CA 1
ATOM 1319 C C . ILE A 1 171 ? 9.197 -0.774 -3.417 1.00 93.69 171 ILE A C 1
ATOM 1321 O O . ILE A 1 171 ? 9.379 -0.109 -2.399 1.00 93.69 171 ILE A O 1
ATOM 1325 N N . LEU A 1 172 ? 8.190 -0.505 -4.252 1.00 95.38 172 LEU A N 1
ATOM 1326 C CA . LEU A 1 172 ? 7.206 0.543 -3.968 1.00 95.38 172 LEU A CA 1
ATOM 1327 C C . LEU A 1 172 ? 6.383 0.236 -2.708 1.00 95.38 172 LEU A C 1
ATOM 1329 O O . LEU A 1 172 ? 6.101 1.160 -1.947 1.00 95.38 172 LEU A O 1
ATOM 1333 N N . MET A 1 173 ? 6.060 -1.034 -2.458 1.00 95.94 173 MET A N 1
ATOM 1334 C CA . MET A 1 173 ? 5.394 -1.481 -1.232 1.00 95.94 173 MET A CA 1
ATOM 1335 C C . MET A 1 173 ? 6.297 -1.323 -0.008 1.00 95.94 173 MET A C 1
ATOM 1337 O O . MET A 1 173 ? 5.873 -0.748 0.988 1.00 95.94 173 MET A O 1
ATOM 1341 N N . ASN A 1 174 ? 7.564 -1.738 -0.098 1.00 94.19 174 ASN A N 1
ATOM 1342 C CA . ASN A 1 174 ? 8.544 -1.540 0.976 1.00 94.19 174 ASN A CA 1
ATOM 1343 C C . ASN A 1 174 ? 8.773 -0.054 1.301 1.00 94.19 174 ASN A C 1
ATOM 1345 O O . ASN A 1 174 ? 9.054 0.295 2.444 1.00 94.19 174 ASN A O 1
ATOM 1349 N N . ASN A 1 175 ? 8.624 0.824 0.307 1.00 94.06 175 ASN A N 1
ATOM 1350 C CA . ASN A 1 175 ? 8.697 2.275 0.483 1.00 94.06 175 ASN A CA 1
ATOM 1351 C C . ASN A 1 175 ? 7.368 2.903 0.938 1.00 94.06 175 ASN A C 1
ATOM 1353 O O . ASN A 1 175 ? 7.289 4.125 1.039 1.00 94.06 175 ASN A O 1
ATOM 1357 N N . GLY A 1 176 ? 6.315 2.107 1.139 1.00 95.38 176 GLY A N 1
ATOM 1358 C CA . GLY A 1 176 ? 5.006 2.593 1.563 1.00 95.38 176 GLY A CA 1
ATOM 1359 C C . GLY A 1 176 ? 4.261 3.444 0.536 1.00 95.38 176 GLY A C 1
ATOM 1360 O O . GLY A 1 176 ? 3.349 4.178 0.898 1.00 95.38 176 GLY A O 1
ATOM 1361 N N . LYS A 1 177 ? 4.653 3.379 -0.741 1.00 96.31 177 LYS A N 1
ATOM 1362 C CA . LYS A 1 177 ? 4.027 4.152 -1.827 1.00 96.31 177 LYS A CA 1
ATOM 1363 C C . LYS A 1 177 ? 2.838 3.433 -2.455 1.00 96.31 177 LYS A C 1
ATOM 1365 O O . LYS A 1 177 ? 2.016 4.063 -3.112 1.00 96.31 177 LYS A O 1
ATOM 1370 N N . VAL A 1 178 ? 2.773 2.113 -2.303 1.00 96.50 178 VAL A N 1
ATOM 1371 C CA . VAL A 1 178 ? 1.761 1.251 -2.918 1.00 96.50 178 VAL A CA 1
ATOM 1372 C C . VAL A 1 178 ? 1.289 0.223 -1.900 1.00 96.50 178 VAL A C 1
ATOM 1374 O O . VAL A 1 178 ? 2.105 -0.355 -1.187 1.00 96.50 178 VAL A O 1
ATOM 1377 N N . LEU A 1 179 ? -0.015 -0.044 -1.881 1.00 96.62 179 LEU A N 1
ATOM 1378 C CA . LEU A 1 179 ? -0.626 -1.136 -1.128 1.00 96.62 179 LEU A CA 1
ATOM 1379 C C . LEU A 1 179 ? -1.118 -2.226 -2.075 1.00 96.62 179 LEU A C 1
ATOM 1381 O O . LEU A 1 179 ? -1.635 -1.942 -3.161 1.00 96.62 179 LEU A O 1
ATOM 1385 N N . GLN A 1 180 ? -1.001 -3.480 -1.645 1.00 97.44 180 GLN A N 1
ATOM 1386 C CA . GLN A 1 180 ? -1.584 -4.614 -2.349 1.00 97.44 180 GLN A CA 1
ATOM 1387 C C . GLN A 1 180 ? -2.917 -5.008 -1.706 1.00 97.44 180 GLN A C 1
ATOM 1389 O O . GLN A 1 180 ? -2.976 -5.633 -0.650 1.00 97.44 180 GLN A O 1
ATOM 1394 N N . CYS A 1 181 ? -4.010 -4.703 -2.393 1.00 95.75 181 CYS A N 1
ATOM 1395 C CA . CYS A 1 181 ? -5.373 -4.990 -1.965 1.00 95.75 181 CYS A CA 1
ATOM 1396 C C . CYS A 1 181 ? -5.916 -6.193 -2.749 1.00 95.75 181 CYS A C 1
ATOM 1398 O O . CYS A 1 181 ? -6.619 -6.057 -3.757 1.00 95.75 181 CYS A O 1
ATOM 1400 N N . GLY A 1 182 ? -5.534 -7.397 -2.313 1.00 95.12 182 GLY A N 1
ATOM 1401 C CA . GLY A 1 182 ? -5.839 -8.645 -3.013 1.00 95.12 182 GLY A CA 1
ATOM 1402 C C . GLY A 1 182 ? -4.997 -8.803 -4.283 1.00 95.12 182 GLY A C 1
ATOM 1403 O O . GLY A 1 182 ? -3.774 -8.917 -4.217 1.00 95.12 182 GLY A O 1
ATOM 1404 N N . ARG A 1 183 ? -5.649 -8.827 -5.454 1.00 96.19 183 ARG A N 1
ATOM 1405 C CA . ARG A 1 183 ? -4.975 -8.917 -6.770 1.00 96.19 183 ARG A CA 1
ATOM 1406 C C . ARG A 1 183 ? -4.625 -7.553 -7.377 1.00 96.19 183 ARG A C 1
ATOM 1408 O O . ARG A 1 183 ? -4.006 -7.509 -8.442 1.00 96.19 183 ARG A O 1
ATOM 1415 N N . ARG A 1 184 ? -5.059 -6.462 -6.742 1.00 96.31 184 ARG A N 1
ATOM 1416 C CA . ARG A 1 184 ? -4.890 -5.096 -7.241 1.00 96.31 184 ARG A CA 1
ATOM 1417 C C . ARG A 1 184 ? -3.894 -4.316 -6.393 1.00 96.31 184 ARG A C 1
ATOM 1419 O O . ARG A 1 184 ? -3.788 -4.535 -5.190 1.00 96.31 184 ARG A O 1
ATOM 1426 N N . PHE A 1 185 ? -3.192 -3.406 -7.049 1.00 96.56 185 PHE A N 1
ATOM 1427 C CA . PHE A 1 185 ? -2.240 -2.476 -6.461 1.00 96.56 185 PHE A CA 1
ATOM 1428 C C . PHE A 1 185 ? -2.844 -1.079 -6.498 1.00 96.56 185 PHE A C 1
ATOM 1430 O O . PHE A 1 185 ? -3.397 -0.671 -7.523 1.00 96.56 185 PHE A O 1
ATOM 1437 N N . VAL A 1 186 ? -2.753 -0.377 -5.374 1.00 94.94 186 VAL A N 1
ATOM 1438 C CA . VAL A 1 186 ? -3.325 0.957 -5.180 1.00 94.94 186 VAL A CA 1
ATOM 1439 C C . VAL A 1 186 ? -2.213 1.885 -4.720 1.00 94.94 186 VAL A C 1
ATOM 1441 O O . VAL A 1 186 ? -1.432 1.518 -3.841 1.00 94.94 186 VAL A O 1
ATOM 1444 N N . SER A 1 187 ? -2.120 3.066 -5.325 1.00 95.25 187 SER A N 1
ATOM 1445 C CA . SER A 1 187 ? -1.168 4.081 -4.883 1.00 95.25 187 SER A CA 1
ATOM 1446 C C . SER A 1 187 ? -1.628 4.741 -3.586 1.00 95.25 187 SER A C 1
ATOM 1448 O O . SER A 1 187 ? -2.816 4.996 -3.395 1.00 95.25 187 SER A O 1
ATOM 1450 N N . VAL A 1 188 ? -0.672 5.039 -2.711 1.00 94.12 188 VAL A N 1
ATOM 1451 C CA . VAL A 1 188 ? -0.898 5.776 -1.462 1.00 94.12 188 VAL A CA 1
ATOM 1452 C C . VAL A 1 188 ? -0.798 7.288 -1.678 1.00 94.12 188 VAL A C 1
ATOM 1454 O O . VAL A 1 188 ? -1.373 8.048 -0.911 1.00 94.12 188 VAL A O 1
ATOM 1457 N N . GLU A 1 189 ? -0.083 7.753 -2.707 1.00 89.62 189 GLU A N 1
ATOM 1458 C CA . GLU A 1 189 ? 0.240 9.183 -2.864 1.00 89.62 189 GLU A CA 1
ATOM 1459 C C . GLU A 1 189 ? -0.957 10.032 -3.311 1.00 89.62 189 GLU A C 1
ATOM 1461 O O . GLU A 1 189 ? -1.062 11.191 -2.921 1.00 89.62 189 GLU A O 1
ATOM 1466 N N . ASN A 1 190 ? -1.885 9.443 -4.066 1.00 79.50 190 ASN A N 1
ATOM 1467 C CA . ASN A 1 190 ? -3.083 10.118 -4.558 1.00 79.50 190 ASN A CA 1
ATOM 1468 C C . ASN A 1 190 ? -4.331 9.372 -4.080 1.00 79.50 190 ASN A C 1
ATOM 1470 O O . ASN A 1 190 ? -4.955 8.665 -4.877 1.00 79.50 190 ASN A O 1
ATOM 1474 N N . PRO A 1 191 ? -4.710 9.493 -2.794 1.00 67.38 191 PRO A N 1
ATOM 1475 C CA . PRO A 1 191 ? -5.972 8.943 -2.339 1.00 67.38 191 PRO A CA 1
ATOM 1476 C C . PRO A 1 191 ? -7.056 9.662 -3.135 1.00 67.38 191 PRO A C 1
ATOM 1478 O O . PRO A 1 191 ? -7.246 10.874 -3.005 1.00 67.38 191 PRO A O 1
ATOM 1481 N N . THR A 1 192 ? -7.749 8.944 -4.013 1.00 61.06 192 THR A N 1
ATOM 1482 C CA . THR A 1 192 ? -8.967 9.474 -4.615 1.00 61.06 192 THR A CA 1
ATOM 1483 C C . THR A 1 192 ? -9.877 9.811 -3.438 1.00 61.06 192 THR A C 1
ATOM 1485 O O . THR A 1 192 ? -10.243 8.922 -2.674 1.00 61.06 192 THR A O 1
ATOM 1488 N N . ARG A 1 193 ? -10.073 11.117 -3.216 1.00 55.62 193 ARG A N 1
ATOM 1489 C CA . ARG A 1 193 ? -10.556 11.767 -1.988 1.00 55.62 193 ARG A CA 1
ATOM 1490 C C . ARG A 1 193 ? -11.668 10.975 -1.296 1.00 55.62 193 ARG A C 1
ATOM 1492 O O . ARG A 1 193 ? -12.843 11.174 -1.590 1.00 55.62 193 ARG A O 1
ATOM 1499 N N . LEU A 1 194 ? -11.312 10.107 -0.356 1.00 62.28 194 LEU A N 1
ATOM 1500 C CA . LEU A 1 194 ? -12.287 9.456 0.504 1.00 62.28 194 LEU A CA 1
ATOM 1501 C C . LEU A 1 194 ? -12.190 10.095 1.879 1.00 62.28 194 LEU A C 1
ATOM 1503 O O . LEU A 1 194 ? -11.179 9.993 2.570 1.00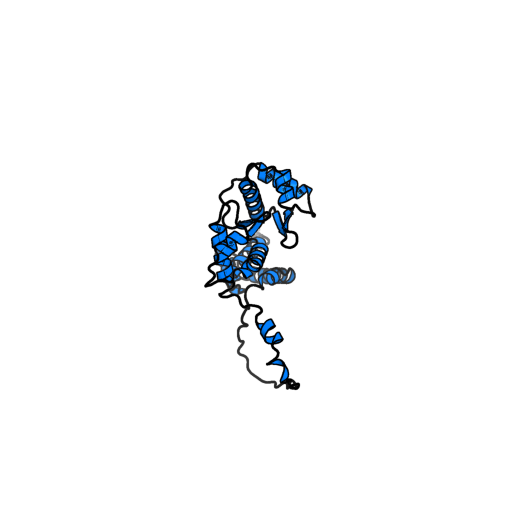 62.28 194 LEU A O 1
ATOM 1507 N N . LEU A 1 195 ? -13.254 10.818 2.224 1.00 56.62 195 LEU A N 1
ATOM 1508 C CA . LEU A 1 195 ? -13.443 11.374 3.554 1.00 56.62 195 LEU A CA 1
ATOM 1509 C C . LEU A 1 195 ? -13.556 10.226 4.570 1.00 56.62 195 LEU A C 1
ATOM 1511 O O . LEU A 1 195 ? -14.068 9.156 4.222 1.00 56.62 195 LEU A O 1
ATOM 1515 N N . PRO A 1 196 ? -13.104 10.426 5.819 1.00 61.84 196 PRO A N 1
ATOM 1516 C CA . PRO A 1 196 ? -13.268 9.442 6.879 1.00 61.84 196 PRO A CA 1
ATOM 1517 C C . PRO A 1 196 ? -14.730 9.022 6.993 1.00 61.84 196 PRO A C 1
ATOM 1519 O O . PRO A 1 196 ? -15.608 9.839 7.262 1.00 61.84 196 PRO A O 1
ATOM 1522 N N . THR A 1 197 ? -14.993 7.732 6.805 1.00 78.88 197 THR A N 1
ATOM 1523 C CA . THR A 1 197 ? -16.324 7.171 7.025 1.00 78.88 197 THR A CA 1
ATOM 1524 C C . THR A 1 197 ? -16.331 6.320 8.287 1.00 78.88 197 THR A C 1
ATOM 1526 O O . THR A 1 197 ? -15.305 5.777 8.703 1.00 78.88 197 THR A O 1
ATOM 1529 N N . ARG A 1 198 ? -17.522 6.105 8.858 1.00 85.00 198 ARG A N 1
ATOM 1530 C CA . ARG A 1 198 ? -17.759 5.126 9.934 1.00 85.00 198 ARG A CA 1
ATOM 1531 C C . ARG A 1 198 ? -17.137 3.751 9.631 1.00 85.00 198 ARG A C 1
ATOM 1533 O O . ARG A 1 198 ? -16.694 3.062 10.540 1.00 85.00 198 ARG A O 1
ATOM 1540 N N . LYS A 1 199 ? -17.028 3.372 8.351 1.00 86.88 199 LYS A N 1
ATOM 1541 C CA . LYS A 1 199 ? -16.419 2.103 7.925 1.00 86.88 199 LYS A CA 1
ATOM 1542 C C . LYS A 1 199 ? -14.902 2.065 8.122 1.00 86.88 199 LYS A C 1
ATOM 1544 O O . LYS A 1 199 ? -14.377 0.988 8.381 1.00 86.88 199 LYS A O 1
ATOM 1549 N N . ALA A 1 200 ? -14.203 3.199 8.029 1.00 89.94 200 ALA A N 1
ATOM 1550 C CA . ALA A 1 200 ? -1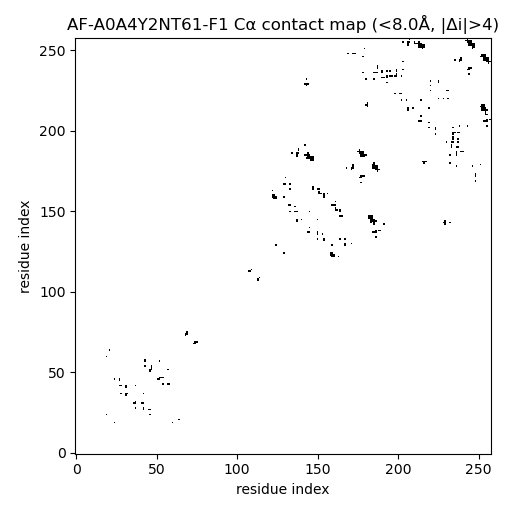2.773 3.263 8.338 1.00 89.94 200 ALA A CA 1
ATOM 1551 C C . ALA A 1 200 ? -12.514 3.007 9.834 1.00 89.94 200 ALA A C 1
ATOM 1553 O O . ALA A 1 200 ? -11.568 2.305 10.179 1.00 89.94 200 ALA A O 1
ATOM 1554 N N . ASN A 1 201 ? -13.396 3.489 10.716 1.00 91.50 201 ASN A N 1
ATOM 1555 C CA . ASN A 1 201 ? -13.311 3.188 12.148 1.00 91.50 201 ASN A CA 1
ATOM 1556 C C . ASN A 1 201 ? -13.593 1.708 12.430 1.00 91.50 201 ASN A C 1
ATOM 1558 O O . ASN A 1 201 ? -12.787 1.061 13.087 1.00 91.50 201 ASN A O 1
ATOM 1562 N N . ASN A 1 202 ? -14.638 1.129 11.828 1.00 93.75 202 ASN A N 1
ATOM 1563 C CA . ASN A 1 202 ? -14.896 -0.310 11.959 1.00 93.75 202 ASN A CA 1
ATOM 1564 C C . ASN A 1 202 ? -13.703 -1.154 11.472 1.00 93.75 202 ASN A C 1
ATOM 1566 O O . ASN A 1 202 ? -13.340 -2.145 12.095 1.00 93.75 202 ASN A O 1
ATOM 1570 N N . LEU A 1 203 ? -13.071 -0.754 10.362 1.00 94.50 203 LEU A N 1
ATOM 1571 C CA . LEU A 1 203 ? -11.870 -1.407 9.839 1.00 94.50 203 LEU A CA 1
ATOM 1572 C C . LEU A 1 203 ? -10.709 -1.344 10.839 1.00 94.50 203 LEU A C 1
ATOM 1574 O O . LEU A 1 203 ? -10.003 -2.334 11.025 1.00 94.50 203 LEU A O 1
ATOM 1578 N N . LYS A 1 204 ? -10.526 -0.190 11.486 1.00 94.81 204 LYS A N 1
ATOM 1579 C CA . LYS A 1 204 ? -9.529 0.005 12.537 1.00 94.81 204 LYS A CA 1
ATOM 1580 C C . LYS A 1 204 ? -9.788 -0.930 13.717 1.00 94.81 204 LYS A C 1
ATOM 1582 O O . LYS A 1 204 ? -8.849 -1.580 14.160 1.00 94.81 204 LYS A O 1
ATOM 1587 N N . ASP A 1 205 ? -11.026 -1.042 14.186 1.00 95.75 205 ASP A N 1
ATOM 1588 C CA . ASP A 1 205 ? -11.362 -1.899 15.329 1.00 95.75 205 ASP A CA 1
ATOM 1589 C C . ASP A 1 205 ? -11.182 -3.391 15.004 1.00 95.75 205 ASP A C 1
ATOM 1591 O O . ASP A 1 205 ? -10.534 -4.099 15.771 1.00 95.75 205 ASP A O 1
ATOM 1595 N N . ILE A 1 206 ? -11.578 -3.841 13.806 1.00 96.19 206 ILE A N 1
ATOM 1596 C CA . ILE A 1 206 ? -11.300 -5.211 13.329 1.00 96.19 206 ILE A CA 1
ATOM 1597 C C . ILE A 1 206 ? -9.793 -5.501 13.316 1.00 96.19 206 ILE A C 1
ATOM 1599 O O . ILE A 1 206 ? -9.354 -6.586 13.698 1.00 96.19 206 ILE A O 1
ATOM 1603 N N . LEU A 1 207 ? -8.974 -4.553 12.850 1.00 96.50 207 LEU A N 1
ATOM 1604 C CA . LEU A 1 207 ? -7.523 -4.738 12.820 1.00 96.50 207 LEU A CA 1
ATOM 1605 C C . LEU A 1 207 ? -6.932 -4.811 14.236 1.00 96.50 207 LEU A C 1
ATOM 1607 O O . LEU A 1 207 ? -6.024 -5.611 14.452 1.00 96.50 207 LEU A O 1
ATOM 1611 N N . LYS A 1 208 ? -7.465 -4.045 15.198 1.00 96.25 208 LYS A N 1
ATOM 1612 C CA . LYS A 1 208 ? -7.055 -4.133 16.610 1.00 96.25 208 LYS A CA 1
ATOM 1613 C C . LYS A 1 208 ? -7.390 -5.489 17.215 1.00 96.25 208 LYS A C 1
ATOM 1615 O O . LYS A 1 208 ? -6.533 -6.085 17.856 1.00 96.25 208 LYS A O 1
ATOM 1620 N N . GLU A 1 209 ? -8.596 -6.001 16.970 1.00 96.94 209 GLU A N 1
ATOM 1621 C CA . GLU A 1 209 ? -9.022 -7.328 17.438 1.00 96.94 209 GLU A CA 1
ATOM 1622 C C . GLU A 1 209 ? -8.117 -8.445 16.901 1.00 96.94 209 GLU A C 1
ATOM 1624 O O . GLU A 1 209 ? -7.868 -9.439 17.580 1.00 96.94 209 GLU A O 1
ATOM 1629 N N . LYS A 1 210 ? -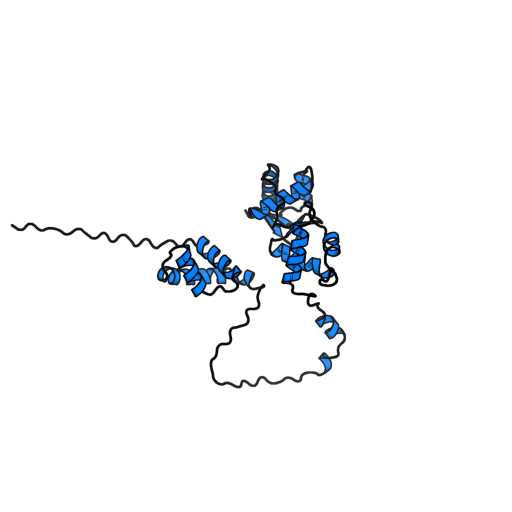7.584 -8.283 15.684 1.00 96.69 210 LYS A N 1
ATOM 1630 C CA . LYS A 1 210 ? -6.635 -9.236 15.087 1.00 96.69 210 LYS A CA 1
ATOM 1631 C C . LYS A 1 210 ? -5.222 -9.137 15.666 1.00 96.69 210 LYS A C 1
ATOM 1633 O O . LYS A 1 210 ? -4.457 -10.094 15.520 1.00 96.69 210 LYS A O 1
ATOM 1638 N N . GLY A 1 211 ? -4.867 -8.014 16.288 1.00 94.88 211 GLY A N 1
ATOM 1639 C CA . GLY A 1 211 ? -3.576 -7.785 16.932 1.00 94.88 211 GLY A CA 1
ATOM 1640 C C . GLY A 1 211 ? -2.384 -8.172 16.050 1.00 94.88 211 GLY A C 1
ATOM 1641 O O . GLY A 1 211 ? -2.267 -7.764 14.892 1.00 94.88 211 GLY A O 1
ATOM 1642 N N . SER A 1 212 ? -1.502 -9.014 16.592 1.00 94.94 212 SER A N 1
ATOM 1643 C CA . SER A 1 212 ? -0.267 -9.451 15.930 1.00 94.94 212 SER A CA 1
ATOM 1644 C C . SER A 1 212 ? -0.476 -10.383 14.735 1.00 94.94 212 SER A C 1
ATOM 1646 O O . SER A 1 212 ? 0.451 -10.550 13.943 1.00 94.94 212 SER A O 1
ATOM 1648 N N . MET A 1 213 ? -1.662 -10.977 14.565 1.00 96.31 213 MET A N 1
ATOM 1649 C CA . MET A 1 213 ? -1.954 -11.818 13.400 1.00 96.31 213 MET A CA 1
ATOM 1650 C C . MET A 1 213 ? -2.229 -10.983 12.147 1.00 96.31 213 MET A C 1
ATOM 1652 O O . MET A 1 213 ? -2.025 -11.461 11.029 1.00 96.31 213 MET A O 1
ATOM 1656 N N . GLY A 1 214 ? -2.696 -9.743 12.315 1.00 96.88 214 GLY A N 1
ATOM 1657 C CA . GLY A 1 214 ? -3.167 -8.906 11.216 1.00 96.88 214 GLY A CA 1
ATOM 1658 C C . GLY A 1 214 ? -4.337 -9.530 10.445 1.00 96.88 214 GLY A C 1
ATOM 1659 O O . GLY A 1 214 ? -4.872 -10.588 10.794 1.00 96.88 214 GLY A O 1
ATOM 1660 N N . ALA A 1 215 ? -4.734 -8.893 9.349 1.00 97.88 215 ALA A N 1
ATOM 1661 C CA . ALA A 1 215 ? -5.826 -9.357 8.496 1.00 97.88 215 ALA A CA 1
ATOM 1662 C C . ALA A 1 215 ? -5.455 -9.288 7.014 1.00 97.88 215 ALA A C 1
ATOM 1664 O O . ALA A 1 215 ? -4.876 -8.315 6.539 1.00 97.88 215 ALA A O 1
ATOM 1665 N N . SER A 1 216 ? -5.827 -10.311 6.257 1.00 97.94 216 SER A N 1
ATOM 1666 C CA . SER A 1 216 ? -5.770 -10.299 4.798 1.00 97.94 216 SER A CA 1
ATOM 1667 C C . SER A 1 216 ? -6.890 -9.437 4.208 1.00 97.94 216 SER A C 1
ATOM 1669 O O . SER A 1 216 ? -7.959 -9.268 4.797 1.00 97.94 216 SER A O 1
ATOM 1671 N N . TYR A 1 217 ? -6.700 -8.958 2.975 1.00 97.12 217 TYR A N 1
ATOM 1672 C CA . TYR A 1 217 ? -7.737 -8.200 2.264 1.00 97.12 217 TYR A CA 1
ATOM 1673 C C . TYR A 1 217 ? -9.073 -8.964 2.154 1.00 97.12 217 TYR A C 1
ATOM 1675 O O . TYR A 1 217 ? -10.143 -8.366 2.249 1.00 97.12 217 TYR A O 1
ATOM 1683 N N . LYS A 1 218 ? -9.028 -10.296 1.986 1.00 97.50 218 LYS A N 1
ATOM 1684 C CA . LYS A 1 218 ? -10.226 -11.147 1.876 1.00 97.50 218 LYS A CA 1
ATOM 1685 C C . LYS A 1 218 ? -11.015 -11.195 3.190 1.00 97.50 218 LYS A C 1
ATOM 1687 O O . LYS A 1 218 ? -12.243 -11.112 3.157 1.00 97.50 218 LYS A O 1
ATOM 1692 N N . GLU A 1 219 ? -10.326 -11.304 4.326 1.00 97.62 219 GLU A N 1
ATOM 1693 C CA . GLU A 1 219 ? -10.948 -11.280 5.658 1.00 97.62 219 GLU A CA 1
ATOM 1694 C C . GLU A 1 219 ? -11.606 -9.922 5.921 1.00 97.62 219 GLU A C 1
ATOM 1696 O O . GLU A 1 219 ? -12.783 -9.868 6.269 1.00 97.62 219 GLU A O 1
ATOM 1701 N N . LEU A 1 220 ? -10.890 -8.827 5.646 1.00 96.94 220 LEU A N 1
ATOM 1702 C CA . LEU A 1 220 ? -11.403 -7.463 5.816 1.00 96.94 220 LEU A CA 1
ATOM 1703 C C . LEU A 1 220 ? -12.628 -7.192 4.934 1.00 96.94 220 LEU A C 1
ATOM 1705 O O . LEU A 1 220 ? -13.617 -6.622 5.394 1.00 96.94 220 LEU A O 1
ATOM 1709 N N . LYS A 1 221 ? -12.597 -7.658 3.679 1.00 95.94 221 LYS A N 1
ATOM 1710 C CA . LYS A 1 221 ? -13.742 -7.579 2.763 1.00 95.94 221 LYS A CA 1
ATOM 1711 C C . LYS A 1 221 ? -14.958 -8.327 3.310 1.00 95.94 221 LYS A C 1
ATOM 1713 O O . LYS A 1 221 ? -16.068 -7.804 3.243 1.00 95.94 221 LYS A O 1
ATOM 1718 N N . SER A 1 222 ? -14.746 -9.522 3.855 1.00 96.38 222 SER A N 1
ATOM 1719 C CA . SER A 1 222 ? -15.822 -10.363 4.395 1.00 96.38 222 SER A CA 1
ATOM 1720 C C . SER A 1 222 ? -16.436 -9.767 5.665 1.00 96.38 222 SER A C 1
ATOM 1722 O O . SER A 1 222 ? -17.651 -9.835 5.838 1.00 96.38 222 SER A O 1
ATOM 1724 N N . ALA A 1 223 ? -15.613 -9.144 6.513 1.00 95.69 223 ALA A N 1
ATOM 1725 C CA . ALA A 1 223 ? -16.047 -8.521 7.760 1.00 95.69 223 ALA A CA 1
ATOM 1726 C C . ALA A 1 223 ? -16.820 -7.210 7.533 1.00 95.69 223 ALA A C 1
ATOM 1728 O O . ALA A 1 223 ? -17.870 -7.001 8.130 1.00 95.69 223 ALA A O 1
ATOM 1729 N N . ILE A 1 224 ? -16.338 -6.335 6.644 1.00 93.06 224 ILE A N 1
ATOM 1730 C CA . ILE A 1 224 ? -16.939 -5.005 6.431 1.00 93.06 224 ILE A CA 1
ATOM 1731 C C . ILE A 1 224 ? -18.131 -5.045 5.475 1.00 93.06 224 ILE A C 1
ATOM 1733 O O . ILE A 1 224 ? -18.996 -4.174 5.558 1.00 93.06 224 ILE A O 1
ATOM 1737 N N . ARG A 1 225 ? -18.165 -6.019 4.552 1.00 93.62 225 ARG A N 1
ATOM 1738 C CA . ARG A 1 225 ? -19.166 -6.119 3.475 1.00 93.62 225 ARG A CA 1
ATOM 1739 C C . ARG A 1 225 ? -19.358 -4.770 2.759 1.00 93.62 225 ARG A C 1
ATOM 1741 O O . ARG A 1 225 ? -20.443 -4.186 2.792 1.00 93.62 225 ARG A O 1
ATOM 1748 N N . PRO A 1 226 ? -18.285 -4.204 2.172 1.00 89.81 226 PRO A N 1
ATOM 1749 C CA . PRO A 1 226 ? -18.370 -2.900 1.529 1.00 89.81 226 PRO A CA 1
ATOM 1750 C C . PRO A 1 226 ? -19.338 -2.953 0.335 1.00 89.81 226 PRO A C 1
ATOM 1752 O O . PRO A 1 226 ? -19.467 -3.990 -0.311 1.00 89.81 226 PRO A O 1
ATOM 1755 N N . LYS A 1 227 ? -19.999 -1.823 0.038 1.00 89.25 227 LYS A N 1
ATOM 1756 C CA . LYS A 1 227 ? -20.918 -1.703 -1.109 1.00 89.25 227 LYS A CA 1
ATOM 1757 C C . LYS A 1 227 ? -20.169 -1.918 -2.429 1.00 89.25 227 LYS A C 1
ATOM 1759 O O . LYS A 1 227 ? -20.684 -2.555 -3.337 1.00 89.25 227 LYS A O 1
ATOM 1764 N N . ASP A 1 228 ? -18.943 -1.414 -2.484 1.00 89.81 228 ASP A N 1
ATOM 1765 C CA . ASP A 1 228 ? -18.028 -1.503 -3.612 1.00 89.81 228 ASP A CA 1
ATOM 1766 C C . ASP A 1 228 ? -16.589 -1.734 -3.109 1.00 89.81 228 ASP A C 1
ATOM 1768 O O . ASP A 1 228 ? -16.224 -1.362 -1.988 1.00 89.81 228 ASP A O 1
ATOM 1772 N N . GLU A 1 229 ? -15.753 -2.396 -3.914 1.00 90.62 229 GLU A N 1
ATOM 1773 C CA . GLU A 1 229 ? -14.371 -2.700 -3.512 1.00 90.62 229 GLU A CA 1
ATOM 1774 C C . GLU A 1 229 ? -13.478 -1.454 -3.457 1.00 90.62 229 GLU A C 1
ATOM 1776 O O . GLU A 1 229 ? -12.531 -1.425 -2.661 1.00 90.62 229 GLU A O 1
ATOM 1781 N N . ALA A 1 230 ? -13.774 -0.438 -4.274 1.00 90.12 230 ALA A N 1
ATOM 1782 C CA . ALA A 1 230 ? -13.036 0.822 -4.303 1.00 90.12 230 ALA A CA 1
ATOM 1783 C C . ALA A 1 230 ? -13.085 1.517 -2.933 1.00 90.12 230 ALA A C 1
ATOM 1785 O O . ALA A 1 230 ? -12.051 1.922 -2.405 1.00 90.12 230 ALA A O 1
ATOM 1786 N N . SER A 1 231 ? -14.255 1.544 -2.297 1.00 90.94 231 SER A N 1
ATOM 1787 C CA . SER A 1 231 ? -14.489 2.119 -0.976 1.00 90.94 231 SER A CA 1
ATOM 1788 C C . SER A 1 231 ? -13.627 1.447 0.092 1.00 90.94 231 SER A C 1
ATOM 1790 O O . SER A 1 231 ? -12.962 2.132 0.866 1.00 90.94 231 SER A O 1
ATOM 1792 N N . LEU A 1 232 ? -13.557 0.108 0.116 1.00 92.94 232 LEU A N 1
ATOM 1793 C CA . LEU A 1 232 ? -12.690 -0.600 1.066 1.00 92.94 232 LEU A CA 1
ATOM 1794 C C . LEU A 1 232 ? -11.208 -0.281 0.840 1.00 92.94 232 LEU A C 1
ATOM 1796 O O . LEU A 1 232 ? -10.475 -0.064 1.804 1.00 92.94 232 LEU A O 1
ATOM 1800 N N . ARG A 1 233 ? -10.760 -0.247 -0.420 1.00 92.75 233 ARG A N 1
ATOM 1801 C CA . ARG A 1 233 ? -9.372 0.105 -0.762 1.00 92.75 233 ARG A CA 1
ATOM 1802 C C . ARG A 1 233 ? -9.036 1.519 -0.316 1.00 92.75 233 ARG A C 1
ATOM 1804 O O . ARG A 1 233 ? -7.987 1.726 0.282 1.00 92.75 233 ARG A O 1
ATOM 1811 N N . GLY A 1 234 ? -9.938 2.462 -0.546 1.00 91.75 234 GLY A N 1
ATOM 1812 C CA . GLY A 1 234 ? -9.758 3.835 -0.111 1.00 91.75 234 GLY A CA 1
ATOM 1813 C C . GLY A 1 234 ? -9.714 3.994 1.405 1.00 91.75 234 GLY A C 1
ATOM 1814 O O . GLY A 1 234 ? -8.866 4.726 1.900 1.00 91.75 234 GLY A O 1
ATOM 1815 N N . HIS A 1 235 ? -10.531 3.251 2.163 1.00 92.94 235 HIS A N 1
ATOM 1816 C CA . HIS A 1 235 ? -10.416 3.237 3.627 1.00 92.94 235 HIS A CA 1
ATOM 1817 C C . HIS A 1 235 ? -9.070 2.675 4.103 1.00 92.94 235 HIS A C 1
ATOM 1819 O O . HIS A 1 235 ? -8.503 3.197 5.059 1.00 92.94 235 HIS A O 1
ATOM 1825 N N . LEU A 1 236 ? -8.536 1.645 3.436 1.00 94.56 236 LEU A N 1
ATOM 1826 C CA . LEU A 1 236 ? -7.205 1.112 3.744 1.00 94.56 236 LEU A CA 1
ATOM 1827 C C . LEU A 1 236 ? -6.102 2.136 3.457 1.00 94.56 236 LEU A C 1
ATOM 1829 O O . LEU A 1 236 ? -5.232 2.330 4.299 1.00 94.56 236 LEU A O 1
ATOM 1833 N N . VAL A 1 237 ? -6.154 2.817 2.308 1.00 93.94 237 VAL A N 1
ATOM 1834 C CA . VAL A 1 237 ? -5.204 3.892 1.977 1.00 93.94 237 VAL A CA 1
ATOM 1835 C C . VAL A 1 237 ? -5.295 5.021 3.004 1.00 93.94 237 VAL A C 1
ATOM 1837 O O . VAL A 1 237 ? -4.269 5.457 3.512 1.00 93.94 237 VAL A O 1
ATOM 1840 N N . TYR A 1 238 ? -6.508 5.439 3.367 1.00 92.69 238 TYR A N 1
ATOM 1841 C CA . TYR A 1 238 ? -6.737 6.479 4.368 1.00 92.69 238 TYR A CA 1
ATOM 1842 C C . TYR A 1 238 ? -6.120 6.124 5.729 1.00 92.69 238 TYR A C 1
ATOM 1844 O O . TYR A 1 238 ? -5.341 6.895 6.284 1.00 92.69 238 TYR A O 1
ATOM 1852 N N . LEU A 1 239 ? -6.407 4.929 6.256 1.00 93.56 239 LEU A N 1
ATOM 1853 C CA . LEU A 1 239 ? -5.834 4.483 7.529 1.00 93.56 239 LEU A CA 1
ATOM 1854 C C . LEU A 1 239 ? -4.310 4.294 7.463 1.00 93.56 239 LEU A C 1
ATOM 1856 O O . LEU A 1 239 ? -3.634 4.501 8.469 1.00 93.56 239 LEU A O 1
ATOM 1860 N N . TYR A 1 240 ? -3.770 3.911 6.304 1.00 94.75 240 TYR A N 1
ATOM 1861 C CA . TYR A 1 240 ? -2.326 3.812 6.090 1.00 94.75 240 TYR A CA 1
ATOM 1862 C C . TYR A 1 240 ? -1.656 5.191 6.133 1.00 94.75 240 TYR A C 1
ATOM 1864 O O . TYR A 1 240 ? -0.629 5.356 6.782 1.00 94.75 240 TYR A O 1
ATOM 1872 N N . GLN A 1 241 ? -2.256 6.199 5.495 1.00 92.19 241 GLN A N 1
ATOM 1873 C CA . GLN A 1 241 ? -1.755 7.579 5.510 1.00 92.19 241 GLN A CA 1
ATOM 1874 C C . GLN A 1 241 ? -1.786 8.217 6.899 1.00 92.19 241 GLN A C 1
ATOM 1876 O O . GLN A 1 241 ? -0.934 9.040 7.211 1.00 92.19 241 GLN A O 1
ATOM 1881 N N . LEU A 1 242 ? -2.753 7.828 7.730 1.00 91.56 242 LEU A N 1
ATOM 1882 C CA . LEU A 1 242 ? -2.824 8.233 9.133 1.00 91.56 242 LEU A CA 1
ATOM 1883 C C . LEU A 1 242 ? -1.891 7.431 10.051 1.00 91.56 242 LEU A C 1
ATOM 1885 O O . LEU A 1 242 ? -1.993 7.561 11.268 1.00 91.56 242 LEU A O 1
ATOM 1889 N N . GLU A 1 243 ? -1.043 6.566 9.491 1.00 94.12 243 GLU A N 1
ATOM 1890 C CA . GLU A 1 243 ? -0.123 5.706 10.239 1.00 94.12 243 GLU A CA 1
ATOM 1891 C C . GLU A 1 243 ? -0.836 4.809 11.271 1.00 94.12 243 GLU A C 1
ATOM 1893 O O . GLU A 1 243 ? -0.243 4.361 12.249 1.00 94.12 243 GLU A O 1
ATOM 1898 N N . PHE A 1 244 ? -2.119 4.492 11.055 1.00 94.38 244 PHE A N 1
ATOM 1899 C CA . PHE A 1 244 ? -2.847 3.541 11.901 1.00 94.38 244 PHE A CA 1
ATOM 1900 C C . PHE A 1 244 ? -2.606 2.096 11.491 1.00 94.38 244 PHE A C 1
ATOM 1902 O O . PHE A 1 244 ? -2.738 1.196 12.326 1.00 94.38 244 PHE A O 1
ATOM 1909 N N . LEU A 1 245 ? -2.279 1.867 10.218 1.00 95.50 245 LEU A N 1
ATOM 1910 C CA . LEU A 1 245 ? -1.997 0.536 9.710 1.00 95.50 245 LEU A CA 1
ATOM 1911 C C . LEU A 1 245 ? -0.722 0.490 8.877 1.00 95.50 245 LEU A C 1
ATOM 1913 O O . LEU A 1 245 ? -0.339 1.457 8.228 1.00 95.50 245 LEU A O 1
ATOM 1917 N N . THR A 1 246 ? -0.113 -0.688 8.842 1.00 96.81 246 THR A N 1
ATOM 1918 C CA . THR A 1 246 ? 0.970 -1.041 7.926 1.00 96.81 246 THR A CA 1
ATOM 1919 C C . THR A 1 246 ? 0.630 -2.333 7.183 1.00 96.81 246 THR A C 1
ATOM 1921 O O . THR A 1 246 ? -0.199 -3.121 7.641 1.00 96.81 246 THR A O 1
ATOM 1924 N N . GLN A 1 247 ? 1.254 -2.565 6.029 1.00 97.31 247 GLN A N 1
ATOM 1925 C CA . GLN A 1 247 ? 1.144 -3.823 5.295 1.00 97.31 247 GLN A CA 1
ATOM 1926 C C . GLN A 1 247 ? 2.517 -4.487 5.225 1.00 97.31 247 GLN A C 1
ATOM 1928 O O . GLN A 1 247 ? 3.492 -3.859 4.812 1.00 97.31 247 GLN A O 1
ATOM 1933 N N . ARG A 1 248 ? 2.603 -5.770 5.588 1.00 95.69 248 ARG A N 1
ATOM 1934 C CA . ARG A 1 248 ? 3.839 -6.539 5.409 1.00 95.69 248 ARG A CA 1
ATOM 1935 C C . ARG A 1 248 ? 3.852 -7.189 4.035 1.00 95.69 248 ARG A C 1
ATOM 1937 O O . ARG A 1 248 ? 2.896 -7.837 3.627 1.00 95.69 248 ARG A O 1
ATOM 1944 N N . VAL A 1 249 ? 4.966 -7.046 3.324 1.00 93.50 249 VAL A N 1
ATOM 1945 C CA . VAL A 1 249 ? 5.123 -7.615 1.976 1.00 93.50 249 VAL A CA 1
ATOM 1946 C C . VAL A 1 249 ? 5.209 -9.148 2.006 1.00 93.50 249 VAL A C 1
ATOM 1948 O O . VAL A 1 249 ? 4.772 -9.798 1.063 1.00 93.50 249 VAL A O 1
ATOM 1951 N N . ALA A 1 250 ? 5.723 -9.729 3.098 1.00 93.50 250 ALA A N 1
ATOM 1952 C CA . ALA A 1 250 ? 5.947 -11.172 3.221 1.00 93.50 250 ALA A CA 1
ATOM 1953 C C . ALA A 1 250 ? 4.651 -12.003 3.224 1.00 93.50 250 ALA A C 1
ATOM 1955 O O . ALA A 1 250 ? 4.610 -13.075 2.627 1.00 93.50 250 ALA A O 1
ATOM 1956 N N . ASP A 1 251 ? 3.598 -11.510 3.876 1.00 95.88 251 ASP A N 1
ATOM 1957 C CA . ASP A 1 251 ? 2.314 -12.208 4.039 1.00 95.88 251 ASP A CA 1
ATOM 1958 C C . ASP A 1 251 ? 1.125 -11.437 3.443 1.00 95.88 251 ASP A C 1
ATOM 1960 O O . ASP A 1 251 ? 0.011 -11.962 3.381 1.00 95.88 251 ASP A O 1
ATOM 1964 N N . LEU A 1 252 ? 1.358 -10.206 2.972 1.00 96.44 252 LEU A N 1
ATOM 1965 C CA . LEU A 1 252 ? 0.356 -9.300 2.411 1.00 96.44 252 LEU A CA 1
ATOM 1966 C C . LEU A 1 252 ? -0.789 -8.980 3.380 1.00 96.44 252 LEU A C 1
ATOM 1968 O O . LEU A 1 252 ? -1.873 -8.573 2.945 1.00 96.44 252 LEU A O 1
ATOM 1972 N N . ARG A 1 253 ? -0.558 -9.139 4.686 1.00 98.00 253 ARG A N 1
ATOM 1973 C CA . ARG A 1 253 ? -1.531 -8.832 5.735 1.00 98.00 253 ARG A CA 1
ATOM 1974 C C . ARG A 1 253 ? -1.364 -7.392 6.211 1.00 98.00 253 ARG A C 1
ATOM 1976 O O . ARG A 1 253 ? -0.280 -6.806 6.163 1.00 98.00 253 ARG A O 1
ATOM 1983 N N . PHE A 1 254 ? -2.479 -6.825 6.650 1.00 97.69 254 PHE A N 1
ATOM 1984 C CA . PHE A 1 254 ? -2.568 -5.502 7.248 1.00 97.69 254 PHE A CA 1
ATOM 1985 C C . PHE A 1 254 ? -2.508 -5.627 8.769 1.00 97.69 254 PHE A C 1
ATOM 1987 O O . PHE A 1 254 ? -3.161 -6.497 9.346 1.00 97.69 254 PHE A O 1
ATOM 1994 N N . TYR A 1 255 ?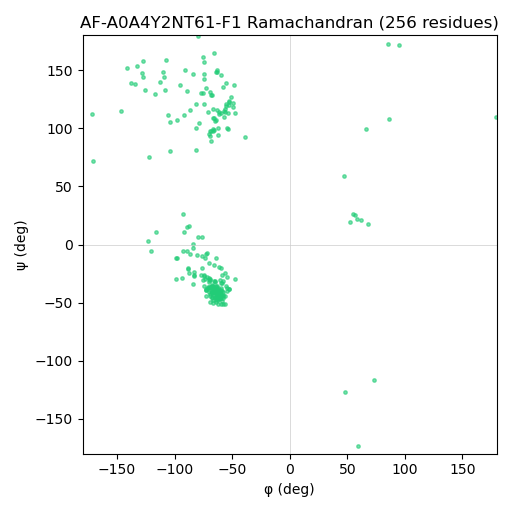 -1.746 -4.747 9.403 1.00 97.38 255 TYR A N 1
ATOM 1995 C CA . TYR A 1 255 ? -1.483 -4.731 10.840 1.00 97.38 255 TYR A CA 1
ATOM 1996 C C . TYR A 1 255 ? -1.766 -3.349 11.399 1.00 97.38 255 TYR A C 1
ATOM 1998 O O . TYR A 1 255 ? -1.517 -2.362 10.709 1.00 97.38 255 TYR A O 1
ATOM 2006 N N . THR A 1 256 ? -2.221 -3.267 12.646 1.00 96.62 256 THR A N 1
ATOM 2007 C CA . THR A 1 256 ? -2.249 -1.997 13.377 1.00 96.62 256 THR A CA 1
ATOM 2008 C C . THR A 1 256 ? -0.845 -1.604 13.821 1.00 96.62 256 THR A C 1
ATOM 2010 O O . THR A 1 256 ? -0.040 -2.469 14.156 1.00 96.62 256 THR A O 1
ATOM 2013 N N . LEU A 1 257 ? -0.565 -0.302 13.859 1.00 90.69 257 LEU A N 1
ATOM 2014 C CA . LEU A 1 257 ? 0.676 0.256 14.419 1.00 90.69 257 LEU A CA 1
ATOM 2015 C C . LEU A 1 257 ? 0.557 0.634 15.912 1.00 90.69 257 LEU A C 1
ATOM 2017 O O . LEU A 1 257 ? 1.443 1.303 16.435 1.00 90.69 257 LEU A O 1
ATOM 2021 N N . GLN A 1 258 ? -0.537 0.224 16.570 1.00 72.88 258 GLN A N 1
ATOM 2022 C CA . GLN A 1 258 ? -0.779 0.441 18.002 1.00 72.88 258 GLN A CA 1
ATOM 2023 C C . GLN A 1 258 ? 0.146 -0.379 18.896 1.00 72.88 258 GLN A C 1
ATOM 2025 O O . GLN A 1 258 ? 0.418 -1.547 18.535 1.00 72.88 258 GLN A O 1
#

Organism: Araneus ventricosus (NCBI:txid182803)